Protein AF-A0A1H9JH65-F1 (afdb_monomer_lite)

InterPro domains:
  IPR010006 Bacteriophage P4, Psu, polarity suppression protein [PF07455] (16-229)

Secondary structure (DSSP, 8-state):
---HHHHHHHTS-HHHHHHHHHHHHHHHHHHHHHHHHHHHHHHHHHHHHHHHHHHHHHHHHHHHHHHHHHHTTT---HHHHHHHHHHHHHHHHHHHHHHHHHHHHHHHTTHHHHHHHHHHHHHHHHHHHHHHHHHHHHHHHHHHHHHHHHHHHHHHHHHHHT-TT--S-HHHHHHHHHIIIIIHHHHH--SPP--HHHHHH-SS--HHHHHHHHHT--HHHHHHHHHHHHHHHHHT-

Radius of gyration: 33.41 Å; chains: 1; bounding box: 74×42×94 Å

Structure (mmCIF, N/CA/C/O backbone):
data_AF-A0A1H9JH65-F1
#
_entry.id   AF-A0A1H9JH65-F1
#
loop_
_atom_site.group_PDB
_atom_site.id
_atom_site.type_symbol
_atom_site.label_atom_id
_atom_site.label_alt_id
_atom_site.label_comp_id
_atom_site.label_asym_id
_atom_site.label_entity_id
_atom_site.label_seq_id
_atom_site.pdbx_PDB_ins_code
_atom_site.Cartn_x
_atom_site.Cartn_y
_atom_site.Cartn_z
_atom_site.occupancy
_atom_site.B_iso_or_equiv
_atom_site.auth_seq_id
_atom_site.auth_comp_id
_atom_site.auth_asym_id
_atom_site.auth_atom_id
_atom_site.pdbx_PDB_model_num
ATOM 1 N N . MET A 1 1 ? 17.600 -10.841 27.086 1.00 42.66 1 MET A N 1
ATOM 2 C CA . MET A 1 1 ? 17.296 -9.431 27.403 1.00 42.66 1 MET A CA 1
ATOM 3 C C . MET A 1 1 ? 16.100 -9.051 26.548 1.00 42.66 1 MET A C 1
ATOM 5 O O . MET A 1 1 ? 16.253 -9.054 25.334 1.00 42.66 1 MET A O 1
ATOM 9 N N . SER A 1 2 ? 14.914 -8.875 27.135 1.00 50.34 2 SER A N 1
ATOM 10 C CA . SER A 1 2 ? 13.736 -8.410 26.387 1.00 50.34 2 SER A CA 1
ATOM 11 C C . SER A 1 2 ? 13.921 -6.940 26.016 1.00 50.34 2 SER A C 1
ATOM 13 O O . SER A 1 2 ? 14.426 -6.157 26.817 1.00 50.34 2 SER A O 1
ATOM 15 N N . THR A 1 3 ? 13.595 -6.580 24.779 1.00 70.50 3 THR A N 1
ATOM 16 C CA . THR A 1 3 ? 13.560 -5.190 24.316 1.00 70.50 3 THR A CA 1
ATOM 17 C C . THR A 1 3 ? 12.328 -4.471 24.889 1.00 70.50 3 THR A C 1
ATOM 19 O O . THR A 1 3 ? 11.292 -5.117 25.054 1.00 70.50 3 THR A O 1
ATOM 22 N N . PRO A 1 4 ? 12.373 -3.140 25.111 1.00 73.56 4 PRO A N 1
ATOM 23 C CA . PRO A 1 4 ? 11.256 -2.367 25.685 1.00 73.56 4 PRO A CA 1
ATOM 24 C C . PRO A 1 4 ? 9.922 -2.546 24.942 1.00 73.56 4 PRO A C 1
ATOM 26 O O . PRO A 1 4 ? 8.849 -2.502 25.536 1.00 73.56 4 PRO A O 1
ATOM 29 N N . GLN A 1 5 ? 9.993 -2.787 23.631 1.00 75.81 5 GLN A N 1
ATOM 30 C CA . GLN A 1 5 ? 8.845 -3.064 22.772 1.00 75.81 5 GLN A CA 1
ATOM 31 C C . GLN A 1 5 ? 8.168 -4.405 23.100 1.00 75.81 5 GLN A C 1
ATOM 33 O O . GLN A 1 5 ? 6.942 -4.476 23.152 1.00 75.81 5 GLN A O 1
ATOM 38 N N . ASN A 1 6 ? 8.952 -5.452 23.379 1.00 75.88 6 ASN A N 1
ATOM 39 C CA . ASN A 1 6 ? 8.417 -6.759 23.766 1.00 75.88 6 ASN A CA 1
ATOM 40 C C . ASN A 1 6 ? 7.746 -6.696 25.138 1.00 75.88 6 ASN A C 1
ATOM 42 O O . ASN A 1 6 ? 6.702 -7.312 25.334 1.00 75.88 6 ASN A O 1
ATOM 46 N N . ASP A 1 7 ? 8.303 -5.925 26.070 1.00 80.00 7 ASP A N 1
ATOM 47 C CA . ASP A 1 7 ? 7.701 -5.740 27.391 1.00 80.00 7 ASP A CA 1
ATOM 48 C C . ASP A 1 7 ? 6.355 -4.997 27.293 1.00 80.00 7 ASP A C 1
ATOM 50 O O . ASP A 1 7 ? 5.393 -5.365 27.971 1.00 80.00 7 ASP A O 1
ATOM 54 N N . LEU A 1 8 ? 6.241 -4.022 26.379 1.00 82.69 8 LEU A N 1
ATOM 55 C CA . LEU A 1 8 ? 4.986 -3.318 26.103 1.00 82.69 8 LEU A CA 1
ATOM 56 C C . LEU A 1 8 ? 3.934 -4.242 25.474 1.00 82.69 8 LEU A C 1
ATOM 58 O O . LEU A 1 8 ? 2.791 -4.260 25.929 1.00 82.69 8 LEU A O 1
ATOM 62 N N . ILE A 1 9 ? 4.313 -5.052 24.481 1.00 82.50 9 ILE A N 1
ATOM 63 C CA . ILE A 1 9 ? 3.412 -6.036 23.862 1.00 82.50 9 ILE A CA 1
ATOM 64 C C . ILE A 1 9 ? 2.908 -7.036 24.909 1.00 82.50 9 ILE A C 1
ATOM 66 O O . ILE A 1 9 ? 1.704 -7.265 25.011 1.00 82.50 9 ILE A O 1
ATOM 70 N N . ASN A 1 10 ? 3.803 -7.579 25.737 1.00 86.81 10 ASN A N 1
ATOM 71 C CA . ASN A 1 10 ? 3.460 -8.584 26.747 1.00 86.81 10 ASN A CA 1
ATOM 72 C C . ASN A 1 10 ? 2.526 -8.056 27.849 1.00 86.81 10 ASN A C 1
ATOM 74 O O . ASN A 1 10 ? 1.844 -8.848 28.497 1.00 86.81 10 ASN A O 1
ATOM 78 N N . SER A 1 11 ? 2.468 -6.735 28.049 1.00 88.81 11 SER A N 1
ATOM 79 C CA . SER A 1 11 ? 1.546 -6.093 28.995 1.00 88.81 11 SER A CA 1
ATOM 80 C C . SER A 1 11 ? 0.105 -5.982 28.477 1.00 88.81 11 SER A C 1
ATOM 82 O O . SER A 1 11 ? -0.820 -5.751 29.256 1.00 88.81 11 SER A O 1
ATOM 84 N N . LEU A 1 12 ? -0.107 -6.147 27.166 1.00 92.25 12 LEU A N 1
ATOM 85 C CA . LEU A 1 12 ? -1.421 -6.028 26.539 1.00 92.25 12 LEU A CA 1
ATOM 86 C C . LEU A 1 12 ? -2.226 -7.333 26.634 1.00 92.25 12 LEU A C 1
ATOM 88 O O . LEU A 1 12 ? -1.649 -8.417 26.688 1.00 92.25 12 LEU A O 1
ATOM 92 N N . PRO A 1 13 ? -3.569 -7.281 26.571 1.00 94.50 13 PRO A N 1
ATOM 93 C CA . PRO A 1 13 ? -4.390 -8.486 26.491 1.00 94.50 13 PRO A CA 1
ATOM 94 C C . PRO A 1 13 ? -4.042 -9.349 25.270 1.00 94.50 13 PRO A C 1
ATOM 96 O O . PRO A 1 13 ? -3.816 -8.823 24.180 1.00 94.50 13 PRO A O 1
ATOM 99 N N . ALA A 1 14 ? -4.094 -10.677 25.410 1.00 94.56 14 ALA A N 1
ATOM 100 C CA . ALA A 1 14 ? -3.685 -11.621 24.360 1.00 94.56 14 ALA A CA 1
ATOM 101 C C . ALA A 1 14 ? -4.386 -11.395 23.004 1.00 94.56 14 ALA A C 1
ATOM 103 O O . ALA A 1 14 ? -3.760 -11.463 21.951 1.00 94.56 14 ALA A O 1
ATOM 104 N N . ALA A 1 15 ? -5.682 -11.061 23.008 1.00 95.06 15 ALA A N 1
ATOM 105 C CA . ALA A 1 15 ? -6.408 -10.752 21.774 1.00 95.06 15 ALA A CA 1
ATOM 106 C C . ALA A 1 15 ? -5.874 -9.492 21.063 1.00 95.06 15 ALA A C 1
ATOM 108 O O . ALA A 1 15 ? -5.922 -9.413 19.839 1.00 95.06 15 ALA A O 1
ATOM 109 N N . THR A 1 16 ? -5.337 -8.529 21.815 1.00 96.06 16 THR A N 1
ATOM 110 C CA . THR A 1 16 ? -4.695 -7.325 21.267 1.00 96.06 16 THR A CA 1
ATOM 111 C C . THR A 1 16 ? -3.294 -7.629 20.766 1.00 96.06 16 THR A C 1
ATOM 113 O O . THR A 1 16 ? -2.950 -7.177 19.681 1.00 96.06 16 THR A O 1
ATOM 116 N N . GLN A 1 17 ? -2.527 -8.457 21.481 1.00 95.75 17 GLN A N 1
ATOM 117 C CA . GLN A 1 17 ? -1.229 -8.943 20.998 1.00 95.75 17 GLN A CA 1
ATOM 118 C C . GLN A 1 17 ? -1.371 -9.651 19.641 1.00 95.75 17 GLN A C 1
ATOM 120 O O . GLN A 1 17 ? -0.662 -9.331 18.692 1.00 95.75 17 GLN A O 1
ATOM 125 N N . ASN A 1 18 ? -2.356 -10.547 19.513 1.00 96.12 18 ASN A N 1
ATOM 126 C CA . ASN A 1 18 ? -2.635 -11.245 18.256 1.00 96.12 18 ASN A CA 1
ATOM 127 C C . ASN A 1 18 ? -3.046 -10.286 17.129 1.00 96.12 18 ASN A C 1
ATOM 129 O O . ASN A 1 18 ? -2.630 -10.466 15.989 1.00 96.12 18 ASN A O 1
ATOM 133 N N . ALA A 1 19 ? -3.852 -9.265 17.436 1.00 97.25 19 ALA A N 1
ATOM 134 C CA . ALA A 1 19 ? -4.259 -8.267 16.451 1.00 97.25 19 ALA A CA 1
ATOM 135 C C . ALA A 1 19 ? -3.091 -7.364 16.012 1.00 97.25 19 ALA A C 1
ATOM 137 O O . ALA A 1 19 ? -3.027 -6.996 14.845 1.00 97.25 19 ALA A O 1
ATOM 138 N N . ILE A 1 20 ? -2.158 -7.040 16.914 1.00 96.94 20 ILE A N 1
ATOM 139 C CA . ILE A 1 20 ? -0.909 -6.334 16.582 1.00 96.94 20 ILE A CA 1
ATOM 140 C C . ILE A 1 20 ? -0.063 -7.181 15.629 1.00 96.94 20 ILE A C 1
ATOM 142 O O . ILE A 1 20 ? 0.320 -6.697 14.568 1.00 96.94 20 ILE A O 1
ATOM 146 N N . ALA A 1 21 ? 0.143 -8.461 15.947 1.00 96.56 21 ALA A N 1
ATOM 147 C CA . ALA A 1 21 ? 0.889 -9.373 15.083 1.00 96.56 21 ALA A CA 1
ATOM 148 C C . ALA A 1 21 ? 0.245 -9.522 13.688 1.00 96.56 21 ALA A C 1
ATOM 150 O O . ALA A 1 21 ? 0.948 -9.637 12.685 1.00 96.56 21 ALA A O 1
ATOM 151 N N . ASP A 1 22 ? -1.089 -9.496 13.601 1.00 98.00 22 ASP A N 1
ATOM 152 C CA . ASP A 1 22 ? -1.806 -9.512 12.320 1.00 98.00 22 ASP A CA 1
ATOM 153 C C . ASP A 1 22 ? -1.593 -8.217 11.515 1.00 98.00 22 ASP A C 1
ATOM 155 O O . ASP A 1 22 ? -1.376 -8.271 10.303 1.00 98.00 22 ASP A O 1
ATOM 159 N N . VAL A 1 23 ? -1.572 -7.054 12.179 1.00 98.12 23 VAL A N 1
ATOM 160 C CA . VAL A 1 23 ? -1.228 -5.770 11.541 1.00 98.12 23 VAL A CA 1
ATOM 161 C C . VAL A 1 23 ? 0.197 -5.804 10.986 1.00 98.12 23 VAL A C 1
ATOM 163 O O . VAL A 1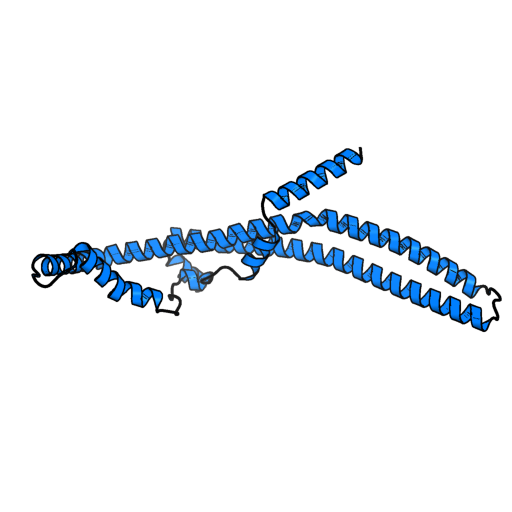 23 ? 0.382 -5.534 9.804 1.00 98.12 23 VAL A O 1
ATOM 166 N N . GLU A 1 24 ? 1.186 -6.210 11.781 1.00 97.25 24 GLU A N 1
ATOM 167 C CA . GLU A 1 24 ? 2.592 -6.279 11.345 1.00 97.25 24 GLU A CA 1
ATOM 168 C C . GLU A 1 24 ? 2.786 -7.262 10.177 1.00 97.25 24 GLU A C 1
ATOM 170 O O . GLU A 1 24 ? 3.509 -6.995 9.209 1.00 97.25 24 GLU A O 1
ATOM 175 N N . LYS A 1 25 ? 2.100 -8.410 10.234 1.00 98.25 25 LYS A N 1
ATOM 176 C CA . LYS A 1 25 ? 2.124 -9.423 9.175 1.00 98.25 25 LYS A CA 1
ATOM 177 C C . LYS A 1 25 ? 1.516 -8.901 7.874 1.00 98.25 25 LYS A C 1
ATOM 179 O O . LYS A 1 25 ? 2.095 -9.102 6.805 1.00 98.25 25 LYS A O 1
ATOM 184 N N . THR A 1 26 ? 0.344 -8.274 7.948 1.00 98.50 26 THR A N 1
ATOM 185 C CA . THR A 1 26 ? -0.351 -7.742 6.766 1.00 98.50 26 THR A CA 1
ATOM 186 C C . THR A 1 26 ? 0.371 -6.529 6.182 1.00 98.50 26 THR A C 1
ATOM 188 O O . THR A 1 26 ? 0.459 -6.419 4.960 1.00 98.50 26 THR A O 1
ATOM 191 N N . GLU A 1 27 ? 0.979 -5.683 7.018 1.00 98.31 27 GLU A N 1
ATOM 192 C CA . GLU A 1 27 ? 1.861 -4.596 6.583 1.00 98.31 27 GLU A CA 1
ATOM 193 C C . GLU A 1 27 ? 3.059 -5.136 5.800 1.00 98.31 27 GLU A C 1
ATOM 195 O O . GLU A 1 27 ? 3.308 -4.717 4.669 1.00 98.31 27 GLU A O 1
ATOM 200 N N . SER A 1 28 ? 3.759 -6.123 6.361 1.00 98.12 28 SER A N 1
ATOM 201 C CA . SER A 1 28 ? 4.917 -6.747 5.716 1.00 98.12 28 SER A CA 1
ATOM 202 C C . SER A 1 28 ? 4.547 -7.385 4.373 1.00 98.12 28 SER A C 1
ATOM 204 O O . SER A 1 28 ? 5.282 -7.245 3.394 1.00 98.12 28 SER A O 1
ATOM 206 N N . ALA A 1 29 ? 3.390 -8.052 4.295 1.00 98.44 29 ALA A N 1
ATOM 207 C CA . ALA A 1 29 ? 2.889 -8.631 3.050 1.00 98.44 29 ALA A CA 1
ATOM 208 C C . ALA A 1 29 ? 2.551 -7.559 1.999 1.00 98.44 29 ALA A C 1
ATOM 210 O O . ALA A 1 29 ? 2.879 -7.725 0.823 1.00 98.44 29 ALA A O 1
ATOM 211 N N . TRP A 1 30 ? 1.938 -6.446 2.413 1.00 98.56 30 TRP A N 1
ATOM 212 C CA . TRP A 1 30 ? 1.664 -5.312 1.530 1.00 98.56 30 TRP A CA 1
ATOM 213 C C . TRP A 1 30 ? 2.950 -4.656 1.017 1.00 98.56 30 TRP A C 1
ATOM 215 O O . TRP A 1 30 ? 3.076 -4.433 -0.188 1.00 98.56 30 TRP A O 1
ATOM 225 N N . LEU A 1 31 ? 3.937 -4.416 1.884 1.00 98.38 31 LEU A N 1
ATOM 226 C CA . LEU A 1 31 ? 5.229 -3.853 1.484 1.00 98.38 31 LEU A CA 1
ATOM 227 C C . LEU A 1 31 ? 5.979 -4.772 0.509 1.00 98.38 31 LEU A C 1
ATOM 229 O O . LEU A 1 31 ? 6.552 -4.290 -0.468 1.00 98.38 31 LEU A O 1
ATOM 233 N N . ALA A 1 32 ? 5.929 -6.089 0.720 1.00 98.31 32 ALA A N 1
ATOM 234 C CA . ALA A 1 32 ? 6.524 -7.058 -0.197 1.00 98.31 32 ALA A CA 1
ATOM 235 C C . ALA A 1 32 ? 5.852 -7.045 -1.584 1.00 98.31 32 ALA A C 1
ATOM 237 O O . ALA A 1 32 ? 6.547 -7.039 -2.602 1.00 98.31 32 ALA A O 1
ATOM 238 N N . ALA A 1 33 ? 4.517 -6.989 -1.640 1.00 97.94 33 ALA A N 1
ATOM 239 C CA . ALA A 1 33 ? 3.784 -6.865 -2.903 1.00 97.94 33 ALA A CA 1
ATOM 240 C C . ALA A 1 33 ? 4.122 -5.551 -3.629 1.00 97.94 33 ALA A C 1
ATOM 242 O O . ALA A 1 33 ? 4.380 -5.542 -4.834 1.00 97.94 33 ALA A O 1
ATOM 243 N N . ARG A 1 34 ? 4.232 -4.450 -2.878 1.00 97.50 34 ARG A N 1
ATOM 244 C CA . ARG A 1 34 ? 4.606 -3.137 -3.412 1.00 97.50 34 ARG A CA 1
ATOM 245 C C . ARG A 1 34 ? 6.021 -3.119 -3.991 1.00 97.50 34 ARG A C 1
ATOM 247 O O . ARG A 1 34 ? 6.256 -2.495 -5.022 1.00 97.50 34 ARG A O 1
ATOM 254 N N . GLU A 1 35 ? 6.955 -3.829 -3.368 1.00 97.81 35 GLU A N 1
ATOM 255 C CA . GLU A 1 35 ? 8.317 -3.988 -3.882 1.00 97.81 35 GLU A CA 1
ATOM 256 C C . GLU A 1 35 ? 8.342 -4.777 -5.204 1.00 97.81 35 GLU A C 1
ATOM 258 O O . GLU A 1 35 ? 9.072 -4.422 -6.132 1.00 97.81 35 GLU A O 1
ATOM 263 N N . ILE A 1 36 ? 7.515 -5.821 -5.329 1.00 97.06 36 ILE A N 1
ATOM 264 C CA . ILE A 1 36 ? 7.350 -6.574 -6.584 1.00 97.06 36 ILE A CA 1
ATOM 265 C C . ILE A 1 36 ? 6.790 -5.662 -7.684 1.00 97.06 36 ILE A C 1
ATOM 267 O O . ILE A 1 36 ? 7.325 -5.635 -8.794 1.00 97.06 36 ILE A O 1
ATOM 271 N N . GLU A 1 37 ? 5.753 -4.882 -7.377 1.00 96.00 37 GLU A N 1
ATOM 272 C CA . GLU A 1 37 ? 5.158 -3.923 -8.312 1.00 96.00 37 GLU A CA 1
ATOM 273 C C . GLU A 1 37 ? 6.148 -2.833 -8.746 1.00 96.00 37 GLU A C 1
ATOM 275 O O . GLU A 1 37 ? 6.234 -2.503 -9.933 1.00 96.00 37 GLU A O 1
ATOM 280 N N . SER A 1 38 ? 6.934 -2.309 -7.804 1.00 96.56 38 SER A N 1
ATOM 281 C CA . SER A 1 38 ? 7.982 -1.320 -8.067 1.00 96.56 38 SER A CA 1
ATOM 282 C C . SER A 1 38 ? 9.023 -1.865 -9.047 1.00 96.56 38 SER A C 1
ATOM 284 O O . SER A 1 38 ? 9.301 -1.240 -10.071 1.00 96.56 38 SER A O 1
ATOM 286 N N . LYS A 1 39 ? 9.529 -3.085 -8.811 1.00 96.69 39 LYS A N 1
ATOM 287 C CA . LYS A 1 39 ? 10.483 -3.753 -9.716 1.00 96.69 39 LYS A CA 1
ATOM 288 C C . LYS A 1 39 ? 9.899 -4.004 -11.101 1.00 96.69 39 LYS A C 1
ATOM 290 O O . LYS A 1 39 ? 10.585 -3.800 -12.103 1.00 96.69 39 LYS A O 1
ATOM 295 N N . ALA A 1 40 ? 8.643 -4.437 -11.165 1.00 94.69 40 ALA A N 1
ATOM 296 C CA . ALA A 1 40 ? 7.947 -4.676 -12.423 1.00 94.69 40 ALA A CA 1
ATOM 297 C C . ALA A 1 40 ? 7.789 -3.383 -13.242 1.00 94.69 40 ALA A C 1
ATOM 299 O O . ALA A 1 40 ? 8.058 -3.376 -14.442 1.00 94.69 40 ALA A O 1
ATOM 300 N N . THR A 1 41 ? 7.434 -2.279 -12.582 1.00 94.56 41 THR A N 1
ATOM 301 C CA . THR A 1 41 ? 7.307 -0.958 -13.216 1.00 94.56 41 THR A CA 1
ATOM 302 C C . THR A 1 41 ? 8.670 -0.436 -13.680 1.00 94.56 41 THR A C 1
ATOM 304 O O . THR A 1 41 ? 8.820 -0.042 -14.834 1.00 94.56 41 THR A O 1
ATOM 307 N N . ALA A 1 42 ? 9.702 -0.547 -12.836 1.00 96.44 42 ALA A N 1
ATOM 308 C CA . ALA A 1 42 ? 11.062 -0.127 -13.169 1.00 96.44 42 ALA A CA 1
ATOM 309 C C . ALA A 1 42 ? 11.644 -0.883 -14.379 1.00 96.44 42 ALA A C 1
ATOM 311 O O . ALA A 1 42 ? 12.416 -0.316 -15.157 1.00 96.44 42 ALA A O 1
ATOM 312 N N . ARG A 1 43 ? 11.258 -2.154 -14.578 1.00 95.44 43 ARG A N 1
ATOM 313 C CA . ARG A 1 43 ? 11.618 -2.926 -15.780 1.00 95.44 43 ARG A CA 1
ATOM 314 C C . ARG A 1 43 ? 11.061 -2.267 -17.044 1.00 95.44 43 ARG A C 1
ATOM 316 O O . ARG A 1 43 ? 11.814 -2.096 -17.999 1.00 95.44 43 ARG A O 1
ATOM 323 N N . VAL A 1 44 ? 9.786 -1.875 -17.045 1.00 96.06 44 VAL A N 1
ATOM 324 C CA . VAL A 1 44 ? 9.157 -1.174 -18.181 1.00 96.06 44 VAL A CA 1
ATOM 325 C C . VAL A 1 44 ? 9.827 0.176 -18.422 1.00 96.06 44 VAL A C 1
ATOM 327 O O . VAL A 1 44 ? 10.183 0.482 -19.559 1.00 96.06 44 VAL A O 1
ATOM 330 N N . ASP A 1 45 ? 10.073 0.950 -17.365 1.00 97.00 45 ASP A N 1
ATOM 331 C CA . ASP A 1 45 ? 10.725 2.260 -17.477 1.00 97.00 45 ASP A CA 1
ATOM 332 C C . ASP A 1 45 ? 12.146 2.150 -18.048 1.00 97.00 45 ASP A C 1
ATOM 334 O O . ASP A 1 45 ? 12.542 2.949 -18.896 1.00 97.00 45 ASP A O 1
ATOM 338 N N . THR A 1 46 ? 12.891 1.109 -17.667 1.00 97.56 46 THR A N 1
ATOM 339 C CA . THR A 1 46 ? 14.223 0.823 -18.224 1.00 97.56 46 THR A CA 1
ATOM 340 C C . THR A 1 46 ? 14.157 0.520 -19.722 1.00 97.56 46 THR A C 1
ATOM 342 O O . THR A 1 46 ? 14.998 0.995 -20.486 1.00 97.56 46 THR A O 1
ATOM 345 N N . ILE A 1 47 ? 13.164 -0.259 -20.169 1.00 96.00 47 ILE A N 1
ATOM 346 C CA . ILE A 1 47 ? 12.980 -0.560 -21.597 1.00 96.00 47 ILE A CA 1
ATOM 347 C C . ILE A 1 47 ? 12.616 0.724 -22.357 1.00 96.00 47 ILE A C 1
ATOM 349 O O . ILE A 1 47 ? 13.216 1.005 -23.393 1.00 96.00 47 ILE A O 1
ATOM 353 N N . LYS A 1 48 ? 11.711 1.548 -21.812 1.00 97.12 48 LYS A N 1
ATOM 354 C CA . LYS A 1 48 ? 11.342 2.855 -22.384 1.00 97.12 48 LYS A CA 1
ATOM 355 C C . LYS A 1 48 ? 12.539 3.801 -22.491 1.00 97.12 48 LYS A C 1
ATOM 357 O O . LYS A 1 48 ? 12.701 4.456 -23.517 1.00 97.12 48 LYS A O 1
ATOM 362 N N . ALA A 1 49 ? 13.399 3.849 -21.474 1.00 96.81 49 ALA A N 1
ATOM 363 C CA . ALA A 1 49 ? 14.615 4.658 -21.498 1.00 96.81 49 ALA A CA 1
ATOM 364 C C . ALA A 1 49 ? 15.558 4.227 -22.635 1.00 96.81 49 ALA A C 1
ATOM 366 O O . ALA A 1 49 ? 15.951 5.062 -23.446 1.00 96.81 49 ALA A O 1
ATOM 367 N N . ARG A 1 50 ? 15.824 2.920 -22.772 1.00 94.94 50 ARG A N 1
ATOM 368 C CA . ARG A 1 50 ? 16.655 2.371 -23.862 1.00 94.94 50 ARG A CA 1
ATOM 369 C C . ARG A 1 50 ? 16.063 2.641 -25.245 1.00 94.94 50 ARG A C 1
ATOM 371 O O . ARG A 1 50 ? 16.786 3.010 -26.165 1.00 94.94 50 ARG A O 1
ATOM 378 N N . ARG A 1 51 ? 14.742 2.511 -25.383 1.00 96.38 51 ARG A N 1
ATOM 379 C CA . ARG A 1 51 ? 14.012 2.853 -26.611 1.00 96.38 51 ARG A CA 1
ATOM 380 C C . ARG A 1 51 ? 14.186 4.331 -26.970 1.00 96.38 51 ARG A C 1
ATOM 382 O O . ARG A 1 51 ? 14.406 4.662 -28.131 1.00 96.38 51 ARG A O 1
ATOM 389 N N . ASN A 1 52 ? 14.112 5.228 -25.987 1.00 95.81 52 ASN A N 1
ATOM 390 C CA . ASN A 1 52 ? 14.307 6.664 -26.198 1.00 95.81 52 ASN A CA 1
ATOM 391 C C . ASN A 1 52 ? 15.755 7.010 -26.576 1.00 95.81 52 ASN A C 1
ATOM 393 O O . ASN A 1 52 ? 15.962 7.851 -27.448 1.00 95.81 52 ASN A O 1
ATOM 397 N N . GLU A 1 53 ? 16.743 6.348 -25.970 1.00 93.44 53 GLU A N 1
ATOM 398 C CA . GLU A 1 53 ? 18.157 6.484 -26.347 1.00 93.44 53 GLU A CA 1
ATOM 399 C C . GLU A 1 53 ? 18.397 6.038 -27.796 1.00 93.44 53 GLU A C 1
ATOM 401 O O . GLU A 1 53 ? 18.995 6.783 -28.574 1.00 93.44 53 GLU A O 1
ATOM 406 N N . ALA A 1 54 ? 17.860 4.877 -28.190 1.00 91.94 54 ALA A N 1
ATOM 407 C CA . ALA A 1 54 ? 17.935 4.388 -29.567 1.00 91.94 54 ALA A CA 1
ATOM 408 C C . ALA A 1 54 ? 17.265 5.360 -30.555 1.00 91.94 54 ALA A C 1
ATOM 410 O O . ALA A 1 54 ? 17.829 5.679 -31.600 1.00 91.94 54 ALA A O 1
ATOM 411 N N . ALA A 1 55 ? 16.099 5.908 -30.201 1.00 94.50 55 ALA A N 1
ATOM 412 C CA . ALA A 1 55 ? 15.402 6.887 -31.034 1.00 94.50 55 ALA A CA 1
ATOM 413 C C . ALA A 1 55 ? 16.203 8.189 -31.198 1.00 94.50 55 ALA A C 1
ATOM 415 O O . ALA A 1 55 ? 16.266 8.746 -32.295 1.00 94.50 55 ALA A O 1
ATOM 416 N N . ALA A 1 56 ? 16.839 8.667 -30.125 1.00 94.12 56 ALA A N 1
ATOM 417 C CA . ALA A 1 56 ? 17.695 9.846 -30.173 1.00 94.12 56 ALA A CA 1
ATOM 418 C C . ALA A 1 56 ? 18.939 9.614 -31.048 1.00 94.12 56 ALA A C 1
ATOM 420 O O . ALA A 1 56 ? 19.315 10.504 -31.815 1.00 94.12 56 ALA A O 1
ATOM 421 N N . ASN A 1 57 ? 19.544 8.421 -30.977 1.00 91.19 57 ASN A N 1
ATOM 422 C CA . ASN A 1 57 ? 20.669 8.047 -31.832 1.00 91.19 57 ASN A CA 1
ATOM 423 C C . ASN A 1 57 ? 20.272 8.010 -33.315 1.00 91.19 57 ASN A C 1
ATOM 425 O O . ASN A 1 57 ? 20.919 8.661 -34.136 1.00 91.19 57 ASN A O 1
ATOM 429 N N . ALA A 1 58 ? 19.164 7.340 -33.643 1.00 91.25 58 ALA A N 1
ATOM 430 C CA . ALA A 1 58 ? 18.655 7.249 -35.010 1.00 91.25 58 ALA A CA 1
ATOM 431 C C . ALA A 1 58 ? 18.379 8.637 -35.614 1.00 91.25 58 ALA A C 1
ATOM 433 O O . ALA A 1 58 ? 18.715 8.911 -36.769 1.00 91.25 58 ALA A O 1
ATOM 434 N N . GLU A 1 59 ? 17.799 9.546 -34.824 1.00 93.88 59 GLU A N 1
ATOM 435 C CA . GLU A 1 59 ? 17.536 10.921 -35.248 1.00 93.88 59 GLU A CA 1
ATOM 436 C C . GLU A 1 59 ? 18.836 11.710 -35.469 1.00 93.88 59 GLU A C 1
ATOM 438 O O . GLU A 1 59 ? 18.961 12.438 -36.456 1.00 93.88 59 GLU A O 1
ATOM 443 N N . ALA A 1 60 ? 19.834 11.549 -34.593 1.00 93.94 60 ALA A N 1
ATOM 444 C CA . ALA A 1 60 ? 21.139 12.189 -34.746 1.00 93.94 60 ALA A CA 1
ATOM 445 C C . ALA A 1 60 ? 21.882 11.691 -35.998 1.00 93.94 60 ALA A C 1
ATOM 447 O O . ALA A 1 60 ? 22.401 12.498 -36.774 1.00 93.94 60 ALA A O 1
ATOM 448 N N . GLN A 1 61 ? 21.883 10.378 -36.241 1.00 93.12 61 GLN A N 1
ATOM 449 C CA . GLN A 1 61 ? 22.464 9.778 -37.442 1.00 93.12 61 GLN A CA 1
ATOM 450 C C . GLN A 1 61 ? 21.742 10.237 -38.714 1.00 93.12 61 GLN A C 1
ATOM 452 O O . GLN A 1 61 ? 22.392 10.576 -39.705 1.00 93.12 61 GLN A O 1
ATOM 457 N N . ASN A 1 62 ? 20.408 10.319 -38.688 1.00 93.75 62 ASN A N 1
ATOM 458 C CA . ASN A 1 62 ? 19.625 10.803 -39.823 1.00 93.75 62 ASN A CA 1
ATOM 459 C C . ASN A 1 62 ? 19.892 12.293 -40.113 1.00 93.75 62 ASN A C 1
ATOM 461 O O . ASN A 1 62 ? 20.031 12.678 -41.276 1.00 93.75 62 ASN A O 1
ATOM 465 N N . LYS A 1 63 ? 20.039 13.135 -39.080 1.00 95.25 63 LYS A N 1
ATOM 466 C CA . LYS A 1 63 ? 20.458 14.540 -39.241 1.00 95.25 63 LYS A CA 1
ATOM 467 C C . LYS A 1 63 ? 21.847 14.654 -39.862 1.00 95.25 63 LYS A C 1
ATOM 469 O O . LYS A 1 63 ? 21.994 15.345 -40.868 1.00 95.25 63 LYS A O 1
ATOM 474 N N . ARG A 1 64 ? 22.831 13.912 -39.340 1.00 94.31 64 ARG A N 1
ATOM 475 C CA . ARG A 1 64 ? 24.194 13.866 -39.897 1.00 94.31 64 ARG A CA 1
ATOM 476 C C . ARG A 1 64 ? 24.193 13.410 -41.355 1.00 94.31 64 ARG A C 1
ATOM 478 O O . ARG A 1 64 ? 24.908 13.969 -42.182 1.00 94.31 64 ARG A O 1
ATOM 485 N N . TRP A 1 65 ? 23.362 12.425 -41.693 1.00 94.69 65 TRP A N 1
ATOM 486 C CA . TRP A 1 65 ? 23.190 11.983 -43.073 1.00 94.69 65 TRP A CA 1
ATOM 487 C C . TRP A 1 65 ? 22.679 13.116 -43.976 1.00 94.69 65 TRP A C 1
ATOM 489 O O . TRP A 1 65 ? 23.237 13.335 -45.050 1.00 94.69 65 TRP A O 1
ATOM 499 N N . HIS A 1 66 ? 21.664 13.872 -43.537 1.00 94.06 66 HIS A N 1
ATOM 500 C CA . HIS A 1 66 ? 21.141 15.019 -44.288 1.00 94.06 66 HIS A CA 1
ATOM 501 C C . HIS A 1 66 ? 22.172 16.144 -44.454 1.00 94.06 66 HIS A C 1
ATOM 503 O O . HIS A 1 66 ? 22.236 16.754 -45.523 1.00 94.06 66 HIS A O 1
ATOM 509 N N . GLU A 1 67 ? 22.976 16.416 -43.427 1.00 95.75 67 GLU A N 1
ATOM 510 C CA . GLU A 1 67 ? 24.066 17.397 -43.480 1.00 95.75 67 GLU A CA 1
ATOM 511 C C . GLU A 1 67 ? 25.133 16.992 -44.501 1.00 95.75 67 GLU A C 1
ATOM 513 O O . GLU A 1 67 ? 25.467 17.785 -45.380 1.00 95.75 67 GLU A O 1
ATOM 518 N N . LEU A 1 68 ? 25.600 15.739 -44.454 1.00 95.12 68 LEU A N 1
ATOM 519 C CA . LEU A 1 68 ? 26.573 15.209 -45.413 1.00 95.12 68 LEU A CA 1
ATOM 520 C C . LEU A 1 68 ? 26.016 15.163 -46.840 1.00 95.12 68 LEU A C 1
ATOM 522 O O . LEU A 1 68 ? 26.746 15.455 -47.783 1.00 95.12 68 LEU A O 1
ATOM 526 N N . PHE A 1 69 ? 24.733 14.840 -47.018 1.00 94.12 69 PHE A N 1
ATOM 527 C CA . PHE A 1 69 ? 24.099 14.839 -48.340 1.00 94.12 69 PHE A CA 1
ATOM 528 C C . PHE A 1 69 ? 24.082 16.234 -48.965 1.00 94.12 69 PHE A C 1
ATOM 530 O O . PHE A 1 69 ? 24.373 16.378 -50.148 1.00 94.12 69 PHE A O 1
ATOM 537 N N . ARG A 1 70 ? 23.791 17.269 -48.167 1.00 94.69 70 ARG A N 1
ATOM 538 C CA . ARG A 1 70 ? 23.849 18.664 -48.625 1.00 94.69 70 ARG A CA 1
ATOM 539 C C . ARG A 1 70 ? 25.280 19.126 -48.880 1.00 94.69 70 ARG A C 1
ATOM 541 O O . ARG A 1 70 ? 25.512 19.809 -49.864 1.00 94.69 70 ARG A O 1
ATOM 548 N N . ALA A 1 71 ? 26.220 18.757 -48.011 1.00 94.94 71 ALA A N 1
ATOM 549 C CA . ALA A 1 71 ? 27.619 19.161 -48.133 1.00 94.94 71 ALA A CA 1
ATOM 550 C C . ALA A 1 71 ? 28.329 18.547 -49.352 1.00 94.94 71 ALA A C 1
ATOM 552 O O . ALA A 1 71 ? 29.274 19.141 -49.856 1.00 94.94 71 ALA A O 1
ATOM 553 N N . ASN A 1 72 ? 27.878 17.379 -49.819 1.00 93.44 72 ASN A N 1
ATOM 554 C CA . ASN A 1 72 ? 28.411 16.707 -51.007 1.00 93.44 72 ASN A CA 1
ATOM 555 C C . ASN A 1 72 ? 27.553 16.950 -52.265 1.00 93.44 72 ASN A C 1
ATOM 557 O O . ASN A 1 72 ? 27.586 16.134 -53.181 1.00 93.44 72 ASN A O 1
ATOM 561 N N . ASP A 1 73 ? 26.727 18.005 -52.292 1.00 92.50 73 ASP A N 1
ATOM 562 C CA . ASP A 1 73 ? 25.856 18.357 -53.429 1.00 92.50 73 ASP A CA 1
ATOM 563 C C . ASP A 1 73 ? 24.988 17.186 -53.949 1.00 92.50 73 ASP A C 1
ATOM 565 O O . ASP A 1 73 ? 24.666 17.078 -55.133 1.00 92.50 73 ASP A O 1
ATOM 569 N N . GLY A 1 74 ? 24.582 16.289 -53.047 1.00 88.50 74 GLY A N 1
ATOM 570 C CA . GLY A 1 74 ? 23.778 15.108 -53.358 1.00 88.50 74 GLY A CA 1
ATOM 571 C C . GLY A 1 74 ? 24.562 13.864 -53.797 1.00 88.50 74 GLY A C 1
ATOM 572 O O . GLY A 1 74 ? 23.942 12.833 -54.075 1.00 88.50 74 GLY A O 1
ATOM 573 N N . GLU A 1 75 ? 25.898 13.900 -53.825 1.00 92.31 75 GLU A N 1
ATOM 574 C CA . GLU A 1 75 ? 26.718 12.719 -54.103 1.00 92.31 75 GLU A CA 1
ATOM 575 C C . GLU A 1 75 ? 26.762 11.760 -52.897 1.00 92.31 75 GLU A C 1
ATOM 577 O O . GLU A 1 75 ? 27.036 12.133 -51.754 1.00 92.31 75 GLU A O 1
ATOM 582 N N . MET A 1 76 ? 26.485 10.477 -53.148 1.00 91.12 76 MET A N 1
ATOM 583 C CA . MET A 1 76 ? 26.369 9.464 -52.098 1.00 91.12 76 MET A CA 1
ATOM 584 C C . MET A 1 76 ? 27.722 8.832 -51.742 1.00 91.12 76 MET A C 1
ATOM 586 O O . MET A 1 76 ? 28.166 7.859 -52.372 1.00 91.12 76 MET A O 1
ATOM 590 N N . THR A 1 77 ? 28.330 9.314 -50.659 1.00 93.50 77 THR A N 1
ATOM 591 C CA . THR A 1 77 ? 29.592 8.778 -50.127 1.00 93.50 77 THR A CA 1
ATOM 592 C C . THR A 1 77 ? 29.412 7.428 -49.416 1.00 93.50 77 THR A C 1
ATOM 594 O O . THR A 1 77 ? 28.299 6.984 -49.119 1.00 93.50 77 THR A O 1
ATOM 597 N N . LYS A 1 78 ? 30.525 6.738 -49.133 1.00 92.88 78 LYS A N 1
ATOM 598 C CA . LYS A 1 78 ? 30.518 5.469 -48.382 1.00 92.88 78 LYS A CA 1
ATOM 599 C C . LYS A 1 78 ? 29.982 5.650 -46.956 1.00 92.88 78 LYS A C 1
ATOM 601 O O . LYS A 1 78 ? 29.162 4.849 -46.525 1.00 92.88 78 LYS A O 1
ATOM 606 N N . GLU A 1 79 ? 30.395 6.716 -46.268 1.00 91.56 79 GLU A N 1
ATOM 607 C CA . GLU A 1 79 ? 29.935 7.049 -44.910 1.00 91.56 79 GLU A CA 1
ATOM 608 C C . GLU A 1 79 ? 28.418 7.268 -44.867 1.00 91.56 79 GLU A C 1
ATOM 610 O O . GLU A 1 79 ? 27.735 6.746 -43.990 1.00 91.56 79 GLU A O 1
ATOM 615 N N . MET A 1 80 ? 27.860 7.955 -45.866 1.00 92.00 80 MET A N 1
ATOM 616 C CA . MET A 1 80 ? 26.417 8.183 -45.954 1.00 92.00 80 MET A CA 1
ATOM 617 C C . MET A 1 80 ? 25.625 6.893 -46.192 1.00 92.00 80 MET A C 1
ATOM 619 O O . MET A 1 80 ? 24.524 6.747 -45.664 1.00 92.00 80 MET A O 1
ATOM 623 N N . ARG A 1 81 ? 26.163 5.931 -46.952 1.00 92.75 81 ARG A N 1
ATOM 624 C CA . ARG A 1 81 ? 25.520 4.613 -47.109 1.00 92.75 81 ARG A CA 1
ATOM 625 C C . ARG A 1 81 ? 25.514 3.842 -45.793 1.00 92.75 81 ARG A C 1
ATOM 627 O O . ARG A 1 81 ? 24.479 3.277 -45.453 1.00 92.75 81 ARG A O 1
ATOM 634 N N . THR A 1 82 ? 26.620 3.881 -45.047 1.00 93.19 82 THR A N 1
ATOM 635 C CA . THR A 1 82 ? 26.720 3.271 -43.713 1.00 93.19 82 THR A CA 1
ATOM 636 C C . THR A 1 82 ? 25.717 3.888 -42.738 1.00 93.19 82 THR A C 1
ATOM 638 O O . THR A 1 82 ? 24.915 3.162 -42.156 1.00 93.19 82 THR A O 1
ATOM 641 N N . LEU A 1 83 ? 25.664 5.221 -42.640 1.00 91.44 83 LEU A N 1
ATOM 642 C CA . LEU A 1 83 ? 24.680 5.916 -41.801 1.00 91.44 83 LEU A CA 1
ATOM 643 C C . LEU A 1 83 ? 23.244 5.556 -42.194 1.00 91.44 83 LEU A C 1
ATOM 645 O O . LEU A 1 83 ? 22.385 5.391 -41.335 1.00 91.44 83 LEU A O 1
ATOM 649 N N . ARG A 1 84 ? 22.962 5.394 -43.493 1.00 89.12 84 ARG A N 1
ATOM 650 C CA . ARG A 1 84 ? 21.620 5.016 -43.945 1.00 89.12 84 ARG A CA 1
ATOM 651 C C . ARG A 1 84 ? 21.246 3.587 -43.550 1.00 89.12 84 ARG A C 1
ATOM 653 O O . ARG A 1 84 ? 20.085 3.363 -43.215 1.00 89.12 84 ARG A O 1
ATOM 660 N N . SER A 1 85 ? 22.194 2.647 -43.589 1.00 89.81 85 SER A N 1
ATOM 661 C CA . SER A 1 85 ? 21.965 1.283 -43.098 1.00 89.81 85 SER A CA 1
ATOM 662 C C . SER A 1 85 ? 21.791 1.233 -41.582 1.00 89.81 85 SER A C 1
ATOM 664 O O . SER A 1 85 ? 20.900 0.536 -41.114 1.00 89.81 85 SER A O 1
ATOM 666 N N . GLU A 1 86 ? 22.572 2.006 -40.825 1.00 89.62 86 GLU A N 1
ATOM 667 C CA . GLU A 1 86 ? 22.447 2.088 -39.363 1.00 89.62 86 GLU A CA 1
ATOM 668 C C . GLU A 1 86 ? 21.092 2.681 -38.957 1.00 89.62 86 GLU A C 1
ATOM 670 O O . GLU A 1 86 ? 20.371 2.069 -38.181 1.00 89.62 86 GLU A O 1
ATOM 675 N N . VAL A 1 87 ? 20.657 3.774 -39.595 1.00 89.25 87 VAL A N 1
ATOM 676 C CA . VAL A 1 87 ? 19.322 4.358 -39.364 1.00 89.25 87 VAL A CA 1
ATOM 677 C C . VAL A 1 87 ? 18.192 3.373 -39.693 1.00 89.25 87 VAL A C 1
ATOM 679 O O . VAL A 1 87 ? 17.146 3.401 -39.046 1.00 89.25 87 VAL A O 1
ATOM 682 N N . ALA A 1 88 ? 18.355 2.524 -40.712 1.00 88.06 88 ALA A N 1
ATOM 683 C CA . ALA A 1 88 ? 17.356 1.508 -41.045 1.00 88.06 88 ALA A CA 1
ATOM 684 C C . ALA A 1 88 ? 17.276 0.411 -39.968 1.00 88.06 88 ALA A C 1
ATOM 686 O O . ALA A 1 88 ? 16.174 0.064 -39.551 1.00 88.06 88 ALA A O 1
ATOM 687 N N . LEU A 1 89 ? 18.426 -0.066 -39.481 1.00 89.06 89 LEU A N 1
ATOM 688 C CA . LEU A 1 89 ? 18.511 -1.043 -38.389 1.00 89.06 89 LEU A CA 1
ATOM 689 C C . LEU A 1 89 ? 17.975 -0.481 -37.066 1.00 89.06 89 LEU A C 1
ATOM 691 O O . LEU A 1 89 ? 17.255 -1.172 -36.346 1.00 89.06 89 LEU A O 1
ATOM 695 N N . ASP A 1 90 ? 18.274 0.781 -36.758 1.00 88.44 90 ASP A N 1
ATOM 696 C CA . ASP A 1 90 ? 17.767 1.441 -35.556 1.00 88.44 90 ASP A CA 1
ATOM 697 C C . ASP A 1 90 ? 16.236 1.565 -35.601 1.00 88.44 90 ASP A C 1
ATOM 699 O O . ASP A 1 90 ? 15.572 1.357 -34.588 1.00 88.44 90 ASP A O 1
ATOM 703 N N . ARG A 1 91 ? 15.643 1.837 -36.773 1.00 88.06 91 ARG A N 1
ATOM 704 C CA . ARG A 1 91 ? 14.177 1.872 -36.938 1.00 88.06 91 ARG A CA 1
ATOM 705 C C . ARG A 1 91 ? 13.526 0.514 -36.700 1.00 88.06 91 ARG A C 1
ATOM 707 O O . ARG A 1 91 ? 12.541 0.458 -35.975 1.00 88.06 91 ARG A O 1
ATOM 714 N N . GLU A 1 92 ? 14.084 -0.555 -37.260 1.00 89.75 92 GLU A N 1
ATOM 715 C CA . GLU A 1 92 ? 13.609 -1.922 -37.005 1.00 89.75 92 GLU A CA 1
ATOM 716 C C . GLU A 1 92 ? 13.731 -2.272 -35.512 1.00 89.75 92 GLU A C 1
ATOM 718 O O . GLU A 1 92 ? 12.806 -2.800 -34.900 1.00 89.75 92 GLU A O 1
ATOM 723 N N . SER A 1 93 ? 14.834 -1.868 -34.876 1.00 90.62 93 SER A N 1
ATOM 724 C CA . SER A 1 93 ? 15.042 -2.061 -33.438 1.00 90.62 93 SER A CA 1
ATOM 725 C C . SER A 1 93 ? 14.010 -1.315 -32.583 1.00 90.62 93 SER A C 1
ATOM 727 O O . SER A 1 93 ? 13.607 -1.820 -31.535 1.00 90.62 93 SER A O 1
ATOM 729 N N . LEU A 1 94 ? 13.551 -0.130 -33.008 1.00 94.50 94 LEU A N 1
ATOM 730 C CA . LEU A 1 94 ? 12.493 0.614 -32.314 1.00 94.50 94 LEU A CA 1
ATOM 731 C C . LEU A 1 94 ? 11.147 -0.115 -32.343 1.00 94.50 94 LEU A C 1
ATOM 733 O O . LEU A 1 94 ? 10.453 -0.108 -31.328 1.00 94.50 94 LEU A O 1
ATOM 737 N N . GLU A 1 95 ? 10.803 -0.775 -33.449 1.00 93.62 95 GLU A N 1
ATOM 738 C CA . GLU A 1 95 ? 9.588 -1.598 -33.530 1.00 93.62 95 GLU A CA 1
ATOM 739 C C . GLU A 1 95 ? 9.661 -2.776 -32.547 1.00 93.62 95 GLU A C 1
ATOM 741 O O . GLU A 1 95 ? 8.714 -3.016 -31.796 1.00 93.62 95 GLU A O 1
ATOM 746 N N . VAL A 1 96 ? 10.824 -3.433 -32.455 1.00 95.06 96 VAL A N 1
ATOM 747 C CA . VAL A 1 96 ? 11.072 -4.505 -31.475 1.00 95.06 96 VAL A CA 1
ATOM 748 C C . VAL A 1 96 ? 10.984 -3.987 -30.035 1.00 95.06 96 VAL A C 1
ATOM 750 O O . VAL A 1 96 ? 10.448 -4.668 -29.159 1.00 95.06 96 VAL A O 1
ATOM 753 N N . PHE A 1 97 ? 11.480 -2.776 -29.755 1.00 96.12 97 PHE A N 1
ATOM 754 C CA . PHE A 1 97 ? 11.313 -2.159 -28.437 1.00 96.12 97 PHE A CA 1
ATOM 755 C C . PHE A 1 97 ? 9.845 -1.885 -28.111 1.00 96.12 97 PHE A C 1
ATOM 757 O O . PHE A 1 97 ? 9.426 -2.145 -26.984 1.00 96.12 97 PHE A O 1
ATOM 764 N N . ASP A 1 98 ? 9.074 -1.367 -29.066 1.00 96.25 98 ASP A N 1
ATOM 765 C CA . ASP A 1 98 ? 7.662 -1.047 -28.861 1.00 96.25 98 ASP A CA 1
ATOM 766 C C . ASP A 1 98 ? 6.838 -2.336 -28.618 1.00 96.25 98 ASP A C 1
ATOM 768 O O . ASP A 1 98 ? 6.003 -2.373 -27.708 1.00 96.25 98 ASP A O 1
ATOM 772 N N . GLU A 1 99 ? 7.147 -3.436 -29.318 1.00 95.69 99 GLU A N 1
ATOM 773 C CA . GLU A 1 99 ? 6.575 -4.767 -29.053 1.00 95.69 99 GLU A CA 1
ATOM 774 C C . GLU A 1 99 ? 6.975 -5.311 -27.668 1.00 95.69 99 GLU A C 1
ATOM 776 O O . GLU A 1 99 ? 6.130 -5.815 -26.917 1.00 95.69 99 GLU A O 1
ATOM 781 N N . LEU A 1 100 ? 8.249 -5.168 -27.286 1.00 96.25 100 LEU A N 1
ATOM 782 C CA . LEU A 1 100 ? 8.747 -5.589 -25.976 1.00 96.25 100 LEU A CA 1
ATOM 783 C C . LEU A 1 100 ? 8.087 -4.799 -24.836 1.00 96.25 100 LEU A C 1
ATOM 785 O O . LEU A 1 100 ? 7.746 -5.387 -23.806 1.00 96.25 100 LEU A O 1
ATOM 789 N N . ILE A 1 101 ? 7.888 -3.487 -25.006 1.00 97.06 101 ILE A N 1
ATOM 790 C CA . ILE A 1 101 ? 7.161 -2.642 -24.048 1.00 97.06 101 ILE A CA 1
ATOM 791 C C . ILE A 1 101 ? 5.725 -3.141 -23.922 1.00 97.06 101 ILE A C 1
ATOM 793 O O . ILE A 1 101 ? 5.297 -3.422 -22.805 1.00 97.06 101 ILE A O 1
ATOM 797 N N . SER A 1 102 ? 5.014 -3.318 -25.040 1.00 95.56 102 SER A N 1
ATOM 798 C CA . SER A 1 102 ? 3.622 -3.781 -25.029 1.00 95.56 102 SER A CA 1
ATOM 799 C C . SER A 1 102 ? 3.477 -5.141 -24.340 1.00 95.56 102 SER A C 1
ATOM 801 O O . SER A 1 102 ? 2.631 -5.302 -23.460 1.00 95.56 102 SER A O 1
ATOM 803 N N . THR A 1 103 ? 4.352 -6.095 -24.663 1.00 94.31 103 THR A N 1
ATOM 804 C CA . THR A 1 103 ? 4.350 -7.431 -24.049 1.00 94.31 103 THR A CA 1
ATOM 805 C C . THR A 1 103 ? 4.639 -7.354 -22.550 1.00 94.31 103 THR A C 1
ATOM 807 O O . THR A 1 103 ? 3.929 -7.959 -21.747 1.00 94.31 103 THR A O 1
ATOM 810 N N . THR A 1 104 ? 5.639 -6.565 -22.148 1.00 93.69 104 THR A N 1
ATOM 811 C CA . THR A 1 104 ? 6.004 -6.417 -20.730 1.00 93.69 104 THR A CA 1
ATOM 812 C C . THR A 1 104 ? 4.893 -5.717 -19.941 1.00 93.69 104 THR A C 1
ATOM 814 O O . THR A 1 104 ? 4.587 -6.128 -18.825 1.00 93.69 104 THR A O 1
ATOM 817 N N . GLU A 1 105 ? 4.243 -4.697 -20.507 1.00 94.69 105 GLU A N 1
ATOM 818 C CA . GLU A 1 105 ? 3.094 -4.021 -19.889 1.00 94.69 105 GLU A CA 1
ATOM 819 C C . GLU A 1 105 ? 1.904 -4.980 -19.701 1.00 94.69 105 GLU A C 1
ATOM 821 O O . GLU A 1 105 ? 1.269 -4.977 -18.644 1.00 94.69 105 GLU A O 1
ATOM 826 N N . GLU A 1 106 ? 1.642 -5.869 -20.667 1.00 91.88 106 GLU A N 1
ATOM 827 C CA . GLU A 1 106 ? 0.621 -6.918 -20.541 1.00 91.88 106 GLU A CA 1
ATOM 828 C C . GLU A 1 106 ? 0.969 -7.988 -19.490 1.00 91.88 106 GLU A C 1
ATOM 830 O O . GLU A 1 106 ? 0.071 -8.513 -18.816 1.00 91.88 106 GLU A O 1
ATOM 835 N N . GLU A 1 107 ? 2.250 -8.334 -19.326 1.00 91.06 107 GLU A N 1
ATOM 836 C CA . GLU A 1 107 ? 2.718 -9.249 -18.274 1.00 91.06 107 GLU A CA 1
ATOM 837 C C . GLU A 1 107 ? 2.423 -8.685 -16.881 1.00 91.06 107 GLU A C 1
ATOM 839 O O . GLU A 1 107 ? 1.929 -9.409 -16.010 1.00 91.06 107 GLU A O 1
ATOM 844 N N . ILE A 1 108 ? 2.684 -7.390 -16.680 1.00 93.44 108 ILE A N 1
ATOM 845 C CA . ILE A 1 108 ? 2.612 -6.752 -15.361 1.00 93.44 108 ILE A CA 1
ATOM 846 C C . ILE A 1 108 ? 1.238 -6.155 -15.031 1.00 93.44 108 ILE A C 1
ATOM 848 O O . ILE A 1 108 ? 1.009 -5.779 -13.884 1.00 93.44 108 ILE A O 1
ATOM 852 N N . GLU A 1 109 ? 0.307 -6.099 -15.991 1.00 91.75 109 GLU A N 1
ATOM 853 C CA . GLU A 1 109 ? -1.007 -5.442 -15.867 1.00 91.75 109 GLU A CA 1
ATOM 854 C C . GLU A 1 109 ? -1.788 -5.837 -14.598 1.00 91.75 109 GLU A C 1
ATOM 856 O O . GLU A 1 109 ? -2.535 -5.037 -14.034 1.00 91.75 109 GLU A O 1
ATOM 861 N N . THR A 1 110 ? -1.632 -7.080 -14.140 1.00 92.31 110 THR A N 1
ATOM 862 C CA . THR A 1 110 ? -2.380 -7.617 -12.996 1.00 92.31 110 THR A CA 1
ATOM 863 C C . THR A 1 110 ? -1.629 -7.548 -11.673 1.00 92.31 110 THR A C 1
ATOM 865 O O . THR A 1 110 ? -2.228 -7.837 -10.642 1.00 92.31 110 THR A O 1
ATOM 868 N N . ILE A 1 111 ? -0.347 -7.169 -11.672 1.00 93.31 111 ILE A N 1
ATOM 869 C CA . ILE A 1 111 ? 0.454 -7.047 -10.444 1.00 93.31 111 ILE A CA 1
ATOM 870 C C . ILE A 1 111 ? -0.164 -6.044 -9.453 1.00 93.31 111 ILE A C 1
ATOM 872 O O . ILE A 1 111 ? -0.297 -6.408 -8.284 1.00 93.31 111 ILE A O 1
ATOM 876 N N . PRO A 1 112 ? -0.664 -4.861 -9.876 1.00 94.44 112 PRO A N 1
ATOM 877 C CA . PRO A 1 112 ? -1.300 -3.918 -8.953 1.00 94.44 112 PRO A CA 1
ATOM 878 C C . PRO A 1 112 ? -2.535 -4.473 -8.228 1.00 94.44 112 PRO A C 1
ATOM 880 O O . PRO A 1 112 ? -2.981 -3.892 -7.241 1.00 94.44 112 PRO A O 1
ATOM 883 N N . TRP A 1 113 ? -3.132 -5.575 -8.705 1.00 95.12 113 TRP A N 1
ATOM 884 C CA . TRP A 1 113 ? -4.261 -6.207 -8.018 1.00 95.12 113 TRP A CA 1
ATOM 885 C C . TRP A 1 113 ? -3.828 -6.881 -6.720 1.00 95.12 113 TRP A C 1
ATOM 887 O O . TRP A 1 113 ? -4.535 -6.739 -5.728 1.00 95.12 113 TRP A O 1
ATOM 897 N N . ASP A 1 114 ? -2.678 -7.562 -6.712 1.00 95.69 114 ASP A N 1
ATOM 898 C CA . ASP A 1 114 ? -2.161 -8.208 -5.501 1.00 95.69 114 ASP A CA 1
ATOM 899 C C . ASP A 1 114 ? -1.757 -7.153 -4.466 1.00 95.69 114 ASP A C 1
ATOM 901 O O . ASP A 1 114 ? -2.207 -7.219 -3.324 1.00 95.69 114 ASP A O 1
ATOM 905 N N . THR A 1 115 ? -1.041 -6.096 -4.875 1.00 97.50 115 THR A N 1
ATOM 906 C CA . THR A 1 115 ? -0.719 -4.966 -3.984 1.00 97.50 115 THR A CA 1
ATOM 907 C C . THR A 1 115 ? -1.977 -4.355 -3.368 1.00 97.50 115 THR A C 1
ATOM 909 O O . THR A 1 115 ? -2.013 -4.088 -2.166 1.00 97.50 115 THR A O 1
ATOM 912 N N . ALA A 1 116 ? -3.032 -4.163 -4.165 1.00 97.56 116 ALA A N 1
ATOM 913 C CA . ALA A 1 116 ? -4.297 -3.616 -3.686 1.00 97.56 116 ALA A CA 1
ATOM 914 C C . ALA A 1 116 ? -5.025 -4.550 -2.708 1.00 97.56 116 ALA A C 1
ATOM 916 O O . ALA A 1 116 ? -5.607 -4.074 -1.732 1.00 97.56 116 ALA A O 1
ATOM 917 N N . ASP A 1 117 ? -4.990 -5.860 -2.953 1.00 97.62 117 ASP A N 1
ATOM 918 C CA . ASP A 1 117 ? -5.616 -6.857 -2.084 1.00 97.62 117 ASP A CA 1
ATOM 919 C C . ASP A 1 117 ? -4.868 -6.947 -0.743 1.00 97.62 117 ASP A C 1
ATOM 921 O O . ASP A 1 117 ? -5.499 -6.904 0.315 1.00 97.62 117 ASP A O 1
ATOM 925 N N . ARG A 1 118 ? -3.528 -6.924 -0.757 1.00 98.31 118 ARG A N 1
ATOM 926 C CA . ARG A 1 118 ? -2.707 -6.843 0.467 1.00 98.31 118 ARG A CA 1
ATOM 927 C C . ARG A 1 118 ? -2.908 -5.537 1.226 1.00 98.31 118 ARG A C 1
ATOM 929 O O . ARG A 1 118 ? -3.013 -5.547 2.451 1.00 98.31 118 ARG A O 1
ATOM 936 N N . ALA A 1 119 ? -3.022 -4.414 0.518 1.00 98.19 119 ALA A N 1
ATOM 937 C CA . ALA A 1 119 ? -3.339 -3.134 1.140 1.00 98.19 119 ALA A CA 1
ATOM 938 C C . ALA A 1 119 ? -4.712 -3.170 1.832 1.00 98.19 119 ALA A C 1
ATOM 940 O O . ALA A 1 119 ? -4.867 -2.647 2.937 1.00 98.19 119 ALA A O 1
ATOM 941 N N . PHE A 1 120 ? -5.708 -3.814 1.215 1.00 97.88 120 PHE A N 1
ATOM 942 C CA . PHE A 1 120 ? -7.027 -4.001 1.817 1.00 97.88 120 PHE A CA 1
ATOM 943 C C . PHE A 1 120 ? -6.972 -4.860 3.086 1.00 97.88 120 PHE A C 1
ATOM 945 O O . PHE A 1 120 ? -7.597 -4.493 4.084 1.00 97.88 120 PHE A O 1
ATOM 952 N N . GLU A 1 121 ? -6.212 -5.961 3.069 1.00 98.31 121 GLU A N 1
ATOM 953 C CA . GLU A 1 121 ? -5.973 -6.811 4.244 1.00 98.31 121 GLU A CA 1
ATOM 954 C C . GLU A 1 121 ? -5.348 -6.004 5.394 1.00 98.31 121 GLU A C 1
ATOM 956 O O . GLU A 1 121 ? -5.887 -6.008 6.501 1.00 98.31 121 GLU A O 1
ATOM 961 N N . TYR A 1 122 ? -4.299 -5.224 5.118 1.00 98.62 122 TYR A N 1
ATOM 962 C CA . TYR A 1 122 ? -3.633 -4.360 6.103 1.00 98.62 122 TYR A CA 1
ATOM 963 C C . TYR A 1 122 ? -4.560 -3.283 6.694 1.00 98.62 122 TYR A C 1
ATOM 965 O O . TYR A 1 122 ? -4.652 -3.116 7.915 1.00 98.62 122 TYR A O 1
ATOM 973 N N . ILE A 1 123 ? -5.338 -2.592 5.852 1.00 98.31 123 ILE A N 1
ATOM 974 C CA . ILE A 1 123 ? -6.362 -1.635 6.311 1.00 98.31 123 ILE A CA 1
ATOM 975 C C . ILE A 1 123 ? -7.406 -2.344 7.192 1.00 98.31 123 ILE A C 1
ATOM 977 O O . ILE A 1 123 ? -7.875 -1.792 8.196 1.00 98.31 123 ILE A O 1
ATOM 981 N N . GLY A 1 124 ? -7.791 -3.565 6.813 1.00 98.06 124 GLY A N 1
ATOM 982 C CA . GLY A 1 124 ? -8.701 -4.422 7.566 1.00 98.06 124 GLY A CA 1
ATOM 983 C C . GLY A 1 124 ? -8.162 -4.781 8.950 1.00 98.06 124 GLY A C 1
ATOM 984 O O . GLY A 1 124 ? -8.892 -4.618 9.933 1.00 98.06 124 GLY A O 1
ATOM 985 N N . ALA A 1 125 ? -6.893 -5.185 9.039 1.00 98.25 125 ALA A N 1
ATOM 986 C CA . ALA A 1 125 ? -6.213 -5.526 10.285 1.00 98.25 125 ALA A CA 1
ATOM 987 C C . ALA A 1 125 ? -6.163 -4.328 11.250 1.00 98.25 125 ALA A C 1
ATOM 989 O O . ALA A 1 125 ? -6.557 -4.454 12.412 1.00 98.25 125 ALA A O 1
ATOM 990 N N . HIS A 1 126 ? -5.834 -3.122 10.765 1.00 97.69 126 HIS A N 1
ATOM 991 C CA . HIS A 1 126 ? -5.882 -1.905 11.593 1.00 97.69 126 HIS A CA 1
ATOM 992 C C . HIS A 1 126 ? -7.284 -1.629 12.151 1.00 97.69 126 HIS A C 1
ATOM 994 O O . HIS A 1 126 ? -7.447 -1.284 13.326 1.00 97.69 126 HIS A O 1
ATOM 1000 N N . ARG A 1 127 ? -8.326 -1.775 11.321 1.00 97.31 127 ARG A N 1
ATOM 1001 C CA . ARG A 1 127 ? -9.719 -1.598 11.765 1.00 97.31 127 ARG A CA 1
ATOM 1002 C C . ARG A 1 127 ? -10.099 -2.646 12.811 1.00 97.31 127 ARG A C 1
ATOM 1004 O O . ARG A 1 127 ? -10.802 -2.329 13.772 1.00 97.31 127 ARG A O 1
ATOM 1011 N N . HIS A 1 128 ? -9.642 -3.880 12.625 1.00 97.56 128 HIS A N 1
ATOM 1012 C CA . HIS A 1 128 ? -9.874 -4.972 13.555 1.00 97.56 128 HIS A CA 1
ATOM 1013 C C . HIS A 1 128 ? -9.218 -4.710 14.917 1.00 97.56 128 HIS A C 1
ATOM 1015 O O . HIS A 1 128 ? -9.914 -4.785 15.933 1.00 97.56 128 HIS A O 1
ATOM 1021 N N . LEU A 1 129 ? -7.943 -4.303 14.930 1.00 97.38 129 LEU A N 1
ATOM 1022 C CA . LEU A 1 129 ? -7.214 -3.914 16.138 1.00 97.38 129 LEU A CA 1
ATOM 1023 C C . LEU A 1 129 ? -7.945 -2.801 16.895 1.00 97.38 129 LEU A C 1
ATOM 1025 O O . LEU A 1 129 ? -8.211 -2.948 18.088 1.00 97.38 129 LEU A O 1
ATOM 1029 N N . LYS A 1 130 ? -8.357 -1.729 16.198 1.00 95.94 130 LYS A N 1
ATOM 1030 C CA . LYS A 1 130 ? -9.130 -0.633 16.810 1.00 95.94 130 LYS A CA 1
ATOM 1031 C C . LYS A 1 130 ? -10.383 -1.127 17.511 1.00 95.94 130 LYS A C 1
ATOM 1033 O O . LYS A 1 130 ? -10.636 -0.758 18.654 1.00 95.94 130 LYS A O 1
ATOM 1038 N N . ARG A 1 131 ? -11.156 -1.977 16.836 1.00 96.38 131 ARG A N 1
ATOM 1039 C CA . ARG A 1 131 ? -12.400 -2.520 17.383 1.00 96.38 131 ARG A CA 1
ATOM 1040 C C . ARG A 1 131 ? -12.147 -3.391 18.612 1.00 96.38 131 ARG A C 1
ATOM 1042 O O . ARG A 1 131 ? -12.852 -3.244 19.604 1.00 96.38 131 ARG A O 1
ATOM 1049 N N . ILE A 1 132 ? -11.160 -4.289 18.555 1.00 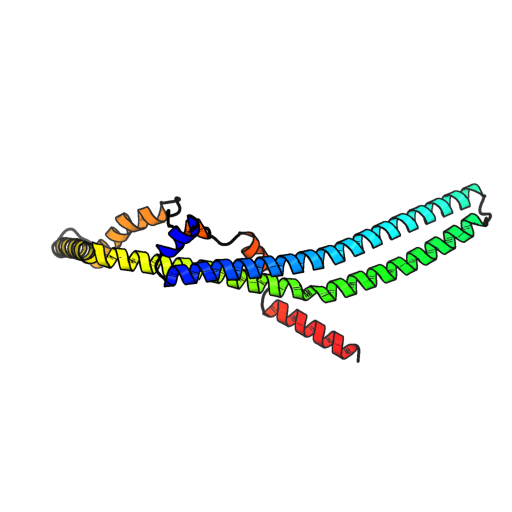96.81 132 ILE A N 1
ATOM 1050 C CA . ILE A 1 132 ? -10.811 -5.148 19.695 1.00 96.81 132 ILE A CA 1
ATOM 1051 C C . ILE A 1 132 ? -10.370 -4.298 20.882 1.00 96.81 132 ILE A C 1
ATOM 1053 O O . ILE A 1 132 ? -10.897 -4.475 21.980 1.00 96.81 132 ILE A O 1
ATOM 1057 N N . ARG A 1 133 ? -9.445 -3.360 20.660 1.00 95.25 133 ARG A N 1
ATOM 1058 C CA . ARG A 1 133 ? -8.884 -2.546 21.735 1.00 95.25 133 ARG A CA 1
ATOM 1059 C C . ARG A 1 133 ? -9.939 -1.647 22.375 1.00 95.25 133 ARG A C 1
ATOM 1061 O O . ARG A 1 133 ? -10.036 -1.622 23.596 1.00 95.25 133 ARG A O 1
ATOM 1068 N N . ALA A 1 134 ? -10.785 -0.998 21.573 1.00 94.62 134 ALA A N 1
ATOM 1069 C CA . ALA A 1 134 ? -11.892 -0.188 22.079 1.00 94.62 134 ALA A CA 1
ATOM 1070 C C . ALA A 1 134 ? -12.870 -1.011 22.936 1.00 94.62 134 ALA A C 1
ATOM 1072 O O . ALA A 1 134 ? -13.240 -0.585 24.027 1.00 94.62 134 ALA A O 1
ATOM 1073 N N . ASN A 1 135 ? -13.242 -2.215 22.487 1.00 95.88 135 ASN A N 1
ATOM 1074 C CA . ASN A 1 135 ? -14.142 -3.088 23.243 1.00 95.88 135 ASN A CA 1
ATOM 1075 C C . ASN A 1 135 ? -13.527 -3.569 24.564 1.00 95.88 135 ASN A C 1
ATOM 1077 O O . ASN A 1 135 ? -14.236 -3.683 25.560 1.00 95.88 135 ASN A O 1
ATOM 1081 N N . GLN A 1 136 ? -12.223 -3.851 24.583 1.00 95.00 136 GLN A N 1
ATOM 1082 C CA . GLN A 1 136 ? -11.520 -4.233 25.808 1.00 95.00 136 GLN A CA 1
ATOM 1083 C C . GLN A 1 136 ? -11.458 -3.084 26.808 1.00 95.00 136 GLN A C 1
ATOM 1085 O O . GLN A 1 136 ? -11.801 -3.289 27.966 1.00 95.00 136 GLN A O 1
ATOM 1090 N N . LEU A 1 137 ? -11.075 -1.886 26.358 1.00 94.00 137 LEU A N 1
ATOM 1091 C CA . LEU A 1 137 ? -11.036 -0.695 27.207 1.00 94.00 137 LEU A CA 1
ATOM 1092 C C . LEU A 1 137 ? -12.420 -0.382 27.782 1.00 94.00 137 LEU A C 1
ATOM 1094 O O . LEU A 1 137 ? -12.546 -0.064 28.959 1.00 94.00 137 LEU A O 1
ATOM 1098 N N . TRP A 1 138 ? -13.473 -0.536 26.974 1.00 95.00 138 TRP A N 1
ATOM 1099 C CA . TRP A 1 138 ? -14.847 -0.399 27.447 1.00 95.00 138 TRP A CA 1
ATOM 1100 C C . TRP A 1 138 ? -15.212 -1.446 28.505 1.00 95.00 138 TRP A C 1
ATOM 1102 O O . TRP A 1 138 ? -15.786 -1.105 29.537 1.00 95.00 138 TRP A O 1
ATOM 1112 N N . ALA A 1 139 ? -14.877 -2.717 28.273 1.00 95.69 139 ALA A N 1
ATOM 1113 C CA . ALA A 1 139 ? -15.154 -3.787 29.227 1.00 95.69 139 ALA A CA 1
ATOM 1114 C C . ALA A 1 139 ? -14.400 -3.585 30.552 1.00 95.69 139 ALA A C 1
ATOM 1116 O O . ALA A 1 139 ? -14.980 -3.768 31.620 1.00 95.69 139 ALA A O 1
ATOM 1117 N N . GLU A 1 140 ? -13.138 -3.163 30.486 1.00 94.88 140 GLU A N 1
ATOM 1118 C CA . GLU A 1 140 ? -12.321 -2.830 31.652 1.00 94.88 140 GLU A CA 1
ATOM 1119 C C . GLU A 1 140 ? -12.917 -1.651 32.428 1.00 94.88 140 GLU A C 1
ATOM 1121 O O . GLU A 1 140 ? -13.150 -1.761 33.633 1.00 94.88 140 GLU A O 1
ATOM 1126 N N . PHE A 1 141 ? -13.266 -0.568 31.728 1.00 95.31 141 PHE A N 1
ATOM 1127 C CA . PHE A 1 141 ? -13.933 0.586 32.322 1.00 95.31 141 PHE A CA 1
ATOM 1128 C C . PHE A 1 141 ? -15.244 0.189 33.009 1.00 95.31 141 PHE A C 1
ATOM 1130 O O . PHE A 1 141 ? -15.466 0.538 34.165 1.00 95.31 141 PHE A O 1
ATOM 1137 N N . MET A 1 142 ? -16.102 -0.585 32.342 1.00 96.88 142 MET A N 1
ATOM 1138 C CA . MET A 1 142 ? -17.369 -1.032 32.925 1.00 96.88 142 MET A CA 1
ATOM 1139 C C . MET A 1 142 ? -17.167 -1.984 34.106 1.00 96.88 142 MET A C 1
ATOM 1141 O O . MET A 1 142 ? -17.949 -1.945 35.054 1.00 96.88 142 MET A O 1
ATOM 1145 N N . SER A 1 143 ? -16.114 -2.800 34.101 1.00 96.75 143 SER A N 1
ATOM 1146 C CA . SER A 1 143 ? -15.784 -3.658 35.240 1.00 96.75 143 SER A CA 1
ATOM 1147 C C . SER A 1 143 ? -15.335 -2.856 36.464 1.00 96.75 143 SER A C 1
ATOM 1149 O O . SER A 1 143 ? -15.637 -3.258 37.584 1.00 96.75 143 SER A O 1
ATOM 1151 N N . GLN A 1 144 ? -14.603 -1.756 36.269 1.00 97.25 144 GLN A N 1
ATOM 1152 C CA . GLN A 1 144 ? -14.065 -0.936 37.363 1.00 97.25 144 GLN A CA 1
ATOM 1153 C C . GLN A 1 144 ? -15.062 0.127 37.844 1.00 97.25 144 GLN A C 1
ATOM 1155 O O . GLN A 1 144 ? -15.149 0.399 39.040 1.00 97.25 144 GLN A O 1
ATOM 1160 N N . HIS A 1 145 ? -15.827 0.707 36.917 1.00 96.38 145 HIS A N 1
ATOM 1161 C CA . HIS A 1 145 ? -16.638 1.903 37.148 1.00 96.38 145 HIS A CA 1
ATOM 1162 C C . HIS A 1 145 ? -18.122 1.750 36.810 1.00 96.38 145 HIS A C 1
ATOM 1164 O O . HIS A 1 145 ? -18.924 2.642 37.096 1.00 96.38 145 HIS A O 1
ATOM 1170 N N . GLY A 1 146 ? -18.527 0.622 36.222 1.00 94.50 146 GLY A N 1
ATOM 1171 C CA . GLY A 1 146 ? -19.884 0.433 35.710 1.00 94.50 146 GLY A CA 1
ATOM 1172 C C . GLY A 1 146 ? -20.962 0.531 36.786 1.00 94.50 146 GLY A C 1
ATOM 1173 O O . GLY A 1 146 ? -22.030 1.078 36.519 1.00 94.50 146 GLY A O 1
ATOM 1174 N N . ALA A 1 147 ? -20.685 0.075 38.011 1.00 95.69 147 ALA A N 1
ATOM 1175 C CA . ALA A 1 147 ? -21.624 0.194 39.127 1.00 95.69 147 ALA A CA 1
ATOM 1176 C C . ALA A 1 147 ? -21.873 1.662 39.516 1.00 95.69 147 ALA A C 1
ATOM 1178 O O . ALA A 1 147 ? -23.026 2.068 39.649 1.00 95.69 147 ALA A O 1
ATOM 1179 N N . GLN A 1 148 ? -20.811 2.471 39.631 1.00 95.56 148 GLN A N 1
ATOM 1180 C CA . GLN A 1 148 ? -20.934 3.896 39.963 1.00 95.56 148 GLN A CA 1
ATOM 1181 C C . GLN A 1 148 ? -21.608 4.672 38.830 1.00 95.56 148 GLN A C 1
ATOM 1183 O O . GLN A 1 148 ? -22.485 5.493 39.089 1.00 95.56 148 GLN A O 1
ATOM 1188 N N . LEU A 1 149 ? -21.249 4.376 37.576 1.00 92.56 149 LEU A N 1
ATOM 1189 C CA . LEU A 1 149 ? -21.895 4.977 36.411 1.00 92.56 149 LEU A CA 1
ATOM 1190 C C . LEU A 1 149 ? -23.392 4.644 36.375 1.00 92.56 149 LEU A C 1
ATOM 1192 O O . LEU A 1 149 ? -24.212 5.534 36.175 1.00 92.56 149 LEU A O 1
ATOM 1196 N N . THR A 1 150 ? -23.755 3.380 36.609 1.00 93.25 150 THR A N 1
ATOM 1197 C CA . THR A 1 150 ? -25.161 2.948 36.638 1.00 93.25 150 THR A CA 1
ATOM 1198 C C . THR A 1 150 ? -25.917 3.641 37.765 1.00 93.25 150 THR A C 1
ATOM 1200 O O . THR A 1 150 ? -26.989 4.179 37.525 1.00 93.25 150 THR A O 1
ATOM 1203 N N . GLN A 1 151 ? -25.348 3.702 38.973 1.00 93.56 151 GLN A N 1
ATOM 1204 C CA . GLN A 1 151 ? -25.966 4.392 40.106 1.00 93.56 151 GLN A CA 1
ATOM 1205 C C . GLN A 1 151 ? -26.204 5.879 39.813 1.00 93.56 151 GLN A C 1
ATOM 1207 O O . GLN A 1 151 ? -27.289 6.387 40.087 1.00 93.56 151 GLN A O 1
ATOM 1212 N N . LEU A 1 152 ? -25.215 6.566 39.231 1.00 91.06 152 LEU A N 1
ATOM 1213 C CA . LEU A 1 152 ? -25.341 7.968 38.837 1.00 91.06 152 LEU A CA 1
ATOM 1214 C C . LEU A 1 152 ? -26.479 8.156 37.829 1.00 91.06 152 LEU A C 1
ATOM 1216 O O . LEU A 1 152 ? -27.343 9.003 38.035 1.00 91.06 152 LEU A O 1
ATOM 1220 N N . LEU A 1 153 ? -26.505 7.349 36.765 1.00 88.44 153 LEU A N 1
ATOM 1221 C CA . LEU A 1 153 ? -27.540 7.435 35.734 1.00 88.44 153 LEU A CA 1
ATOM 1222 C C . LEU A 1 153 ? -28.935 7.099 36.283 1.00 88.44 153 LEU A C 1
ATOM 1224 O O . LEU A 1 153 ? -29.902 7.739 35.879 1.00 88.44 153 LEU A O 1
ATOM 1228 N N . THR A 1 154 ? -29.048 6.160 37.227 1.00 88.94 154 THR A N 1
ATOM 1229 C CA . THR A 1 154 ? -30.312 5.848 37.911 1.00 88.94 154 THR A CA 1
ATOM 1230 C C . THR A 1 154 ? -30.805 7.030 38.741 1.00 88.94 154 THR A C 1
ATOM 1232 O O . THR A 1 154 ? -31.952 7.434 38.581 1.00 88.94 154 THR A O 1
ATOM 1235 N N . LEU A 1 155 ? -29.944 7.639 39.564 1.00 89.25 155 LEU A N 1
ATOM 1236 C CA . LEU A 1 155 ? -30.312 8.817 40.360 1.00 89.25 155 LEU A CA 1
ATOM 1237 C C . LEU A 1 155 ? -30.728 9.992 39.469 1.00 89.25 155 LEU A C 1
ATOM 1239 O O . LEU A 1 155 ? -31.701 10.681 39.759 1.00 89.25 155 LEU A O 1
ATOM 1243 N N . MET A 1 156 ? -30.025 10.207 38.355 1.00 84.38 156 MET A N 1
ATOM 1244 C CA . MET A 1 156 ? -30.417 11.214 37.368 1.00 84.38 156 MET A CA 1
ATOM 1245 C C . MET A 1 156 ? -31.767 10.903 36.721 1.00 84.38 156 MET A C 1
ATOM 1247 O O . MET A 1 156 ? -32.549 11.810 36.465 1.00 84.38 156 MET A O 1
ATOM 1251 N N . ASN A 1 157 ? -32.063 9.635 36.447 1.00 84.38 157 ASN A N 1
ATOM 1252 C CA . ASN A 1 157 ? -33.363 9.250 35.912 1.00 84.38 157 ASN A CA 1
ATOM 1253 C C . ASN A 1 157 ? -34.494 9.511 36.925 1.00 84.38 157 ASN A C 1
ATOM 1255 O O . ASN A 1 157 ? -35.543 10.030 36.549 1.00 84.38 157 ASN A O 1
ATOM 1259 N N . GLU A 1 158 ? -34.269 9.219 38.208 1.00 84.38 158 GLU A N 1
ATOM 1260 C CA . GLU A 1 158 ? -35.231 9.493 39.286 1.00 84.38 158 GLU A CA 1
ATOM 1261 C C . GLU A 1 158 ? -35.520 10.994 39.450 1.00 84.38 158 GLU A C 1
ATOM 1263 O O . GLU A 1 158 ? -36.676 11.383 39.625 1.00 84.38 158 GLU A O 1
ATOM 1268 N N . THR A 1 159 ? -34.508 11.865 39.342 1.00 79.75 159 THR A N 1
ATOM 1269 C CA . THR A 1 159 ? -34.730 13.322 39.427 1.00 79.75 159 THR A CA 1
ATOM 1270 C C . THR A 1 159 ? -35.524 13.865 38.241 1.00 79.75 159 THR A C 1
ATOM 1272 O O . THR A 1 159 ? -36.282 14.823 38.394 1.00 79.75 159 THR A O 1
ATOM 1275 N N . LEU A 1 160 ? -35.395 13.246 37.067 1.00 75.69 160 LEU A N 1
ATOM 1276 C CA . LEU A 1 160 ? -36.150 13.623 35.874 1.00 75.69 160 LEU A CA 1
ATOM 1277 C C . LEU A 1 160 ? -37.613 13.149 35.942 1.00 75.69 160 LEU A C 1
ATOM 1279 O O . LEU A 1 160 ? -38.486 13.894 35.499 1.00 75.69 160 LEU A O 1
ATOM 1283 N N . GLN A 1 161 ? -37.877 11.984 36.550 1.00 69.38 161 GLN A N 1
ATOM 1284 C CA . GLN A 1 161 ? -39.217 11.399 36.753 1.00 69.38 161 GLN A CA 1
ATOM 1285 C C . GLN A 1 161 ? -40.148 12.238 37.638 1.00 69.38 161 GLN A C 1
ATOM 1287 O O . GLN A 1 161 ? -41.368 12.187 37.494 1.00 69.38 161 GLN A O 1
ATOM 1292 N N . GLY A 1 162 ? -39.583 13.017 38.563 1.00 60.78 162 GLY A N 1
ATOM 1293 C CA . GLY A 1 162 ? -40.337 13.873 39.484 1.00 60.78 162 GLY A CA 1
ATOM 1294 C C . GLY A 1 162 ? -40.460 15.338 39.057 1.00 60.78 162 GLY A C 1
ATOM 1295 O O . GLY A 1 162 ? -41.057 16.127 39.788 1.00 60.78 162 GLY A O 1
ATOM 1296 N N . SER A 1 163 ? -39.878 15.734 37.920 1.00 63.72 163 SER A N 1
ATOM 1297 C CA . SER A 1 163 ? -39.808 17.142 37.518 1.00 63.72 163 SER A CA 1
ATOM 1298 C C . SER A 1 163 ? -41.065 17.592 36.773 1.00 63.72 163 SER A C 1
ATOM 1300 O O . SER A 1 163 ? -41.331 17.160 3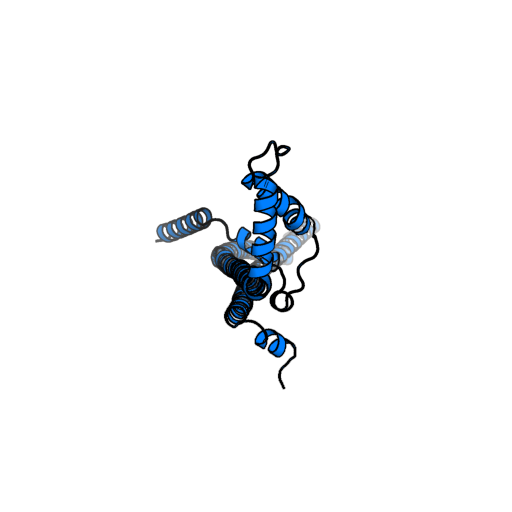5.654 1.00 63.72 163 SER A O 1
ATOM 1302 N N . THR A 1 164 ? -41.810 18.535 37.355 1.00 60.56 164 THR A N 1
ATOM 1303 C CA . THR A 1 164 ? -42.952 19.205 36.703 1.00 60.56 164 THR A CA 1
ATOM 1304 C C . THR A 1 164 ? -42.534 20.224 35.636 1.00 60.56 164 THR A C 1
ATOM 1306 O O . THR A 1 164 ? -43.387 20.749 34.925 1.00 60.56 164 THR A O 1
ATOM 1309 N N . GLU A 1 165 ? -41.236 20.527 35.528 1.00 60.81 165 GLU A N 1
ATOM 1310 C CA . GLU A 1 165 ? -40.672 21.525 34.604 1.00 60.81 165 GLU A CA 1
ATOM 1311 C C . GLU A 1 165 ? -40.109 20.907 33.312 1.00 60.81 165 GLU A C 1
ATOM 1313 O O . GLU A 1 165 ? -39.746 21.629 32.383 1.00 60.81 165 GLU A O 1
ATOM 1318 N N . ASN A 1 166 ? -40.055 19.575 33.205 1.00 56.28 166 ASN A N 1
ATOM 1319 C CA . ASN A 1 166 ? -39.555 18.908 32.005 1.00 56.28 166 ASN A CA 1
ATOM 1320 C C . ASN A 1 166 ? -40.635 18.805 30.919 1.00 56.28 166 ASN A C 1
ATOM 1322 O O . ASN A 1 166 ? -41.622 18.091 31.057 1.00 56.28 166 ASN A O 1
ATOM 1326 N N . HIS A 1 167 ? -40.418 19.484 29.789 1.00 58.06 167 HIS A N 1
ATOM 1327 C CA . HIS A 1 167 ? -41.253 19.354 28.584 1.00 58.06 167 HIS A CA 1
ATOM 1328 C C . HIS A 1 167 ? -40.834 18.191 27.660 1.00 58.06 167 HIS A C 1
ATOM 1330 O O . HIS A 1 167 ? -41.498 17.934 26.657 1.00 58.06 167 HIS A O 1
ATOM 1336 N N . TYR A 1 168 ? -39.734 17.502 27.978 1.00 59.03 168 TYR A N 1
ATOM 1337 C CA . TYR A 1 168 ? -39.234 16.325 27.258 1.00 59.03 168 TYR A CA 1
ATOM 1338 C C . TYR A 1 168 ? -39.548 15.043 28.033 1.00 59.03 168 TYR A C 1
ATOM 1340 O O . TYR A 1 168 ? -39.579 15.069 29.262 1.00 59.03 168 TYR A O 1
ATOM 1348 N N . ASP A 1 169 ? -39.706 13.913 27.331 1.00 75.12 169 ASP A N 1
ATOM 1349 C CA . ASP A 1 169 ? -39.717 12.613 28.007 1.00 75.12 169 ASP A CA 1
ATOM 1350 C C . ASP A 1 169 ? -38.366 12.355 28.710 1.00 75.12 169 ASP A C 1
ATOM 1352 O O . ASP A 1 169 ? -37.300 12.793 28.261 1.00 75.12 169 ASP A O 1
ATOM 1356 N N . GLU A 1 170 ? -38.416 11.674 29.854 1.00 73.12 170 GLU A N 1
ATOM 1357 C CA . GLU A 1 170 ? -37.267 11.425 30.744 1.00 73.12 170 GLU A CA 1
ATOM 1358 C C . GLU A 1 170 ? -36.085 10.792 30.000 1.00 73.12 170 GLU A C 1
ATOM 1360 O O . GLU A 1 170 ? -34.921 11.154 30.190 1.00 73.12 170 GLU A O 1
ATOM 1365 N N . LYS A 1 171 ? -36.404 9.875 29.083 1.00 79.56 171 LYS A N 1
ATOM 1366 C CA . LYS A 1 171 ? -35.437 9.165 28.252 1.00 79.56 171 LYS A CA 1
ATOM 1367 C C . LYS A 1 171 ? -34.668 10.126 27.348 1.00 79.56 171 LYS A C 1
ATOM 1369 O O . LYS A 1 171 ? -33.450 9.993 27.208 1.00 79.56 171 LYS A O 1
ATOM 1374 N N . SER A 1 172 ? -35.349 11.091 26.742 1.00 83.69 172 SER A N 1
ATOM 1375 C CA . SER A 1 172 ? -34.753 12.117 25.889 1.00 83.69 172 SER A CA 1
ATOM 1376 C C . SER A 1 172 ? -33.886 13.072 26.701 1.00 83.69 172 SER A C 1
ATOM 1378 O O . SER A 1 172 ? -32.786 13.404 26.261 1.00 83.69 172 SER A O 1
ATOM 1380 N N . ALA A 1 173 ? -34.318 13.461 27.905 1.00 81.88 173 ALA A N 1
ATOM 1381 C CA . ALA A 1 173 ? -33.525 14.306 28.798 1.00 81.88 173 ALA A CA 1
ATOM 1382 C C . ALA A 1 173 ? -32.210 13.622 29.223 1.00 81.88 173 ALA A C 1
ATOM 1384 O O . ALA A 1 173 ? -31.136 14.209 29.071 1.00 81.88 173 ALA A O 1
ATOM 1385 N N . LEU A 1 174 ? -32.265 12.354 29.649 1.00 83.62 174 LEU A N 1
ATOM 1386 C CA . LEU A 1 174 ? -31.070 11.588 30.022 1.00 83.62 174 LEU A CA 1
ATOM 1387 C C . LEU A 1 174 ? -30.147 11.327 28.818 1.00 83.62 174 LEU A C 1
ATOM 1389 O O . LEU A 1 174 ? -28.926 11.454 28.920 1.00 83.62 174 LEU A O 1
ATOM 1393 N N . THR A 1 175 ? -30.722 11.025 27.649 1.00 86.56 175 THR A N 1
ATOM 1394 C CA . THR A 1 175 ? -29.959 10.845 26.401 1.00 86.56 175 THR A CA 1
ATOM 1395 C C . THR A 1 175 ? -29.236 12.134 26.004 1.00 86.56 175 THR A C 1
ATOM 1397 O O . THR A 1 175 ? -28.058 12.101 25.641 1.00 86.56 175 THR A O 1
ATOM 1400 N N . ASN A 1 176 ? -29.913 13.281 26.106 1.00 85.94 176 ASN A N 1
ATOM 1401 C CA . ASN A 1 176 ? -29.324 14.585 25.813 1.00 85.94 176 ASN A CA 1
ATOM 1402 C C . ASN A 1 176 ? -28.222 14.948 26.808 1.00 85.94 176 ASN A C 1
ATOM 1404 O O . ASN A 1 176 ? -27.202 15.489 26.390 1.00 85.94 176 ASN A O 1
ATOM 1408 N N . PHE A 1 177 ? -28.375 14.606 28.089 1.00 84.31 177 PHE A N 1
ATOM 1409 C CA . PHE A 1 177 ? -27.315 14.791 29.076 1.00 84.31 177 PHE A CA 1
ATOM 1410 C C . PHE A 1 177 ? -26.048 14.014 28.700 1.00 84.31 177 PHE A C 1
ATOM 1412 O O . PHE A 1 177 ? -24.982 14.610 28.567 1.00 84.31 177 PHE A O 1
ATOM 1419 N N . VAL A 1 178 ? -26.165 12.706 28.437 1.00 87.44 178 VAL A N 1
ATOM 1420 C CA . VAL A 1 178 ? -25.021 11.874 28.018 1.00 87.44 178 VAL A CA 1
ATOM 1421 C C . VAL A 1 178 ? -24.375 12.438 26.751 1.00 87.44 178 VAL A C 1
ATOM 1423 O O . VAL A 1 178 ? -23.149 12.522 26.647 1.00 87.44 178 VAL A O 1
ATOM 1426 N N . LYS A 1 179 ? -25.190 12.879 25.789 1.00 87.81 179 LYS A N 1
ATOM 1427 C CA . LYS A 1 179 ? -24.696 13.500 24.560 1.00 87.81 179 LYS A CA 1
ATOM 1428 C C . LYS A 1 179 ? -23.924 14.796 24.834 1.00 87.81 179 LYS A C 1
ATOM 1430 O O . LYS A 1 179 ? -22.845 14.984 24.275 1.00 87.81 179 LYS A O 1
ATOM 1435 N N . ASN A 1 180 ? -24.451 15.670 25.682 1.00 87.06 180 ASN A N 1
ATOM 1436 C CA . ASN A 1 180 ? -23.872 16.985 25.936 1.00 87.06 180 ASN A CA 1
ATOM 1437 C C . ASN A 1 180 ? -22.646 16.931 26.848 1.00 87.06 180 ASN A C 1
ATOM 1439 O O . ASN A 1 180 ? -21.731 17.718 26.642 1.00 87.06 180 ASN A O 1
ATOM 1443 N N . GLU A 1 181 ? -22.590 16.011 27.809 1.00 84.69 181 GLU A N 1
ATOM 1444 C CA . GLU A 1 181 ? -21.470 15.932 28.753 1.00 84.69 181 GLU A CA 1
ATOM 1445 C C . GLU A 1 181 ? -20.352 14.995 28.299 1.00 84.69 181 GLU A C 1
ATOM 1447 O O . GLU A 1 181 ? -19.180 15.278 28.543 1.00 84.69 181 GLU A O 1
ATOM 1452 N N . ILE A 1 182 ? -20.692 13.888 27.629 1.00 85.44 182 ILE A N 1
ATOM 1453 C CA . ILE A 1 182 ? -19.719 12.851 27.255 1.00 85.44 182 ILE A CA 1
ATOM 1454 C C . ILE A 1 182 ? -19.379 12.942 25.767 1.00 85.44 182 ILE A C 1
ATOM 1456 O O . ILE A 1 182 ? -18.208 13.058 25.402 1.00 85.44 182 ILE A O 1
ATOM 1460 N N . LEU A 1 183 ? -20.391 12.912 24.892 1.00 86.12 183 LEU A N 1
ATOM 1461 C CA . LEU A 1 183 ? -20.144 12.851 23.446 1.00 86.12 183 LEU A CA 1
ATOM 1462 C C . LEU A 1 183 ? -19.585 14.163 22.883 1.00 86.12 183 LEU A C 1
ATOM 1464 O O . LEU A 1 183 ? -18.763 14.117 21.973 1.00 86.12 183 LEU A O 1
ATOM 1468 N N . SER A 1 184 ? -19.966 15.320 23.432 1.00 87.06 184 SER A N 1
ATOM 1469 C CA . SER A 1 184 ? -19.400 16.617 23.027 1.00 87.06 184 SER A CA 1
ATOM 1470 C C . SER A 1 184 ? -17.876 16.660 23.189 1.00 87.06 184 SER A C 1
ATOM 1472 O O . SER A 1 184 ? -17.176 17.119 22.290 1.00 87.06 184 SER A O 1
ATOM 1474 N N . ARG A 1 185 ? -17.353 16.107 24.291 1.00 84.75 185 ARG A N 1
ATOM 1475 C CA . ARG A 1 185 ? -15.915 16.024 24.572 1.00 84.75 185 ARG A CA 1
ATOM 1476 C C . ARG A 1 185 ? -15.230 15.025 23.650 1.00 84.75 185 ARG A C 1
ATOM 1478 O O . ARG A 1 185 ? -14.152 15.307 23.150 1.00 84.75 185 ARG A O 1
ATOM 1485 N N . ALA A 1 186 ? -15.869 13.884 23.392 1.00 85.12 186 ALA A N 1
ATOM 1486 C CA . ALA A 1 186 ? -15.334 12.879 22.477 1.00 85.12 186 ALA A CA 1
ATOM 1487 C C . ALA A 1 186 ? -15.222 13.399 21.033 1.00 85.12 186 ALA A C 1
ATOM 1489 O O . ALA A 1 186 ? -14.249 13.093 20.354 1.00 85.12 186 ALA A O 1
ATOM 1490 N N . PHE A 1 187 ? -16.199 14.184 20.567 1.00 85.50 187 PHE A N 1
ATOM 1491 C CA . PHE A 1 187 ? -16.188 14.758 19.217 1.00 85.50 187 PHE A CA 1
ATOM 1492 C C . PHE A 1 187 ? -15.394 16.062 19.099 1.00 85.50 187 PHE A C 1
ATOM 1494 O O . PHE A 1 187 ? -15.012 16.424 17.993 1.00 85.50 187 PHE A O 1
ATOM 1501 N N . GLY A 1 188 ? -15.177 16.773 20.207 1.00 81.81 188 GLY A N 1
ATOM 1502 C CA . GLY A 1 188 ? -14.377 17.996 20.250 1.00 81.81 188 GLY A CA 1
ATOM 1503 C C . GLY A 1 188 ? -12.894 17.772 20.551 1.00 81.81 188 GLY A C 1
ATOM 1504 O O . GLY A 1 188 ? -12.146 18.743 20.583 1.00 81.81 188 GLY A O 1
ATOM 1505 N N . ASN A 1 189 ? -12.471 16.531 20.816 1.00 80.31 189 ASN A N 1
ATOM 1506 C CA . ASN A 1 189 ? -11.075 16.214 21.087 1.00 80.31 189 ASN A CA 1
ATOM 1507 C C . ASN A 1 189 ? -10.342 15.816 19.799 1.00 80.31 189 ASN A C 1
ATOM 1509 O O . ASN A 1 189 ? -10.608 14.754 19.236 1.00 80.31 189 ASN A O 1
ATOM 1513 N N . ASP A 1 190 ? -9.394 16.651 19.379 1.00 79.81 190 ASP A N 1
ATOM 1514 C CA . ASP A 1 190 ? -8.523 16.379 18.231 1.00 79.81 190 ASP A CA 1
ATOM 1515 C C . ASP A 1 190 ? -7.307 15.508 18.605 1.00 79.81 190 ASP A C 1
ATOM 1517 O O . ASP A 1 190 ? -6.620 14.981 17.724 1.00 79.81 190 ASP A O 1
ATOM 1521 N N . GLU A 1 191 ? -7.024 15.329 19.901 1.00 85.12 191 GLU A N 1
ATOM 1522 C CA . GLU A 1 191 ? -5.894 14.525 20.361 1.00 85.12 191 GLU A CA 1
ATOM 1523 C C . GLU A 1 191 ? -6.192 13.026 20.263 1.00 85.12 191 GLU A C 1
ATOM 1525 O O . GLU A 1 191 ? -7.208 12.515 20.746 1.00 85.12 191 GLU A O 1
ATOM 1530 N N . LEU A 1 192 ? -5.259 12.292 19.655 1.00 84.50 192 LEU A N 1
ATOM 1531 C CA . LEU A 1 192 ? -5.333 10.838 19.593 1.00 84.50 192 LEU A CA 1
ATOM 1532 C C . LEU A 1 192 ? -5.073 10.236 20.982 1.00 84.50 192 LEU A C 1
ATOM 1534 O O . LEU A 1 192 ? -4.189 10.702 21.702 1.00 84.50 192 LEU A O 1
ATOM 1538 N N . PRO A 1 193 ? -5.805 9.176 21.365 1.00 84.62 193 PRO A N 1
ATOM 1539 C CA . PRO A 1 193 ? -5.625 8.553 22.668 1.00 84.62 193 PRO A CA 1
ATOM 1540 C C . PRO A 1 193 ? -4.232 7.929 22.777 1.00 84.62 193 PRO A C 1
ATOM 1542 O O . PRO A 1 193 ? -3.833 7.153 21.915 1.00 84.62 193 PRO A O 1
ATOM 1545 N N . ASN A 1 194 ? -3.512 8.209 23.862 1.00 87.50 194 ASN A N 1
ATOM 1546 C CA . ASN A 1 194 ? -2.230 7.566 24.142 1.00 87.50 194 ASN A CA 1
ATOM 1547 C C . ASN A 1 194 ? -2.453 6.114 24.609 1.00 87.50 194 ASN A C 1
ATOM 1549 O O . ASN A 1 194 ? -2.603 5.857 25.803 1.00 87.50 194 ASN A O 1
ATOM 1553 N N . ASP A 1 195 ? -2.522 5.174 23.664 1.00 91.56 195 ASP A N 1
ATOM 1554 C CA . ASP A 1 195 ? -2.703 3.746 23.939 1.00 91.56 195 ASP A CA 1
ATOM 1555 C C . ASP A 1 195 ? -1.468 2.937 23.503 1.00 91.56 195 ASP A C 1
ATOM 1557 O O . ASP A 1 195 ? -1.034 3.067 22.353 1.00 91.56 195 ASP A O 1
ATOM 1561 N N . PRO A 1 196 ? -0.939 2.044 24.364 1.00 91.06 196 PRO A N 1
ATOM 1562 C CA . PRO A 1 196 ? 0.245 1.248 24.052 1.00 91.06 196 PRO A CA 1
ATOM 1563 C C . PRO A 1 196 ? 0.159 0.449 22.748 1.00 91.06 196 PRO A C 1
ATOM 1565 O O . PRO A 1 196 ? 1.171 0.300 22.067 1.00 91.06 196 PRO A O 1
ATOM 1568 N N . ALA A 1 197 ? -1.027 -0.043 22.367 1.00 93.19 197 ALA A N 1
ATOM 1569 C CA . ALA A 1 197 ? -1.191 -0.795 21.127 1.00 93.19 197 ALA A CA 1
ATOM 1570 C C . ALA A 1 197 ? -0.964 0.092 19.893 1.00 93.19 197 ALA A C 1
ATOM 1572 O O . ALA A 1 197 ? -0.353 -0.350 18.924 1.00 93.19 197 ALA A O 1
ATOM 1573 N N . PHE A 1 198 ? -1.415 1.349 19.925 1.00 93.31 198 PHE A N 1
ATOM 1574 C CA . PHE A 1 198 ? -1.250 2.278 18.802 1.00 93.31 198 PHE A CA 1
ATOM 1575 C C . PHE A 1 198 ? 0.104 2.989 18.801 1.00 93.31 198 PHE A C 1
ATOM 1577 O O . PHE A 1 198 ? 0.526 3.458 17.749 1.00 93.31 198 PHE A O 1
ATOM 1584 N N . THR A 1 199 ? 0.827 3.003 19.921 1.00 91.94 199 THR A N 1
ATOM 1585 C CA . THR A 1 199 ? 2.247 3.388 19.937 1.00 91.94 199 THR A CA 1
ATOM 1586 C C . THR A 1 199 ? 3.112 2.392 19.157 1.00 91.94 199 THR A C 1
ATOM 1588 O O . THR A 1 199 ? 4.106 2.790 18.559 1.00 91.94 199 THR A O 1
ATOM 1591 N N . LEU A 1 200 ? 2.728 1.110 19.135 1.00 91.62 200 LEU A N 1
ATOM 1592 C CA . LEU A 1 200 ? 3.479 0.044 18.462 1.00 91.62 200 LEU A CA 1
ATOM 1593 C C . LEU A 1 200 ? 3.288 0.043 16.941 1.00 91.62 200 LEU A C 1
ATOM 1595 O O . LEU A 1 200 ? 4.268 -0.019 16.209 1.00 91.62 200 LEU A O 1
ATOM 1599 N N . VAL A 1 201 ? 2.038 0.120 16.472 1.00 92.69 201 VAL A N 1
ATOM 1600 C CA . VAL A 1 201 ? 1.703 -0.027 15.038 1.00 92.69 201 VAL A CA 1
ATOM 1601 C C . VAL A 1 201 ? 1.149 1.248 14.396 1.00 92.69 201 VAL A C 1
ATOM 1603 O O . VAL A 1 201 ? 0.755 1.255 13.234 1.00 92.69 201 VAL A O 1
ATOM 1606 N N . GLY A 1 202 ? 1.075 2.343 15.150 1.00 93.69 202 GLY A N 1
ATOM 1607 C CA . GLY A 1 202 ? 0.444 3.584 14.719 1.00 93.69 202 GLY A CA 1
ATOM 1608 C C . GLY A 1 202 ? -1.085 3.571 14.836 1.00 93.69 202 GLY A C 1
ATOM 1609 O O . GLY A 1 202 ? -1.760 2.540 14.888 1.00 93.69 202 GLY A O 1
ATOM 1610 N N . HIS A 1 203 ? -1.672 4.768 14.851 1.00 92.44 203 HIS A N 1
ATOM 1611 C CA . HIS A 1 203 ? -3.127 4.932 14.915 1.00 92.44 203 HIS A CA 1
ATOM 1612 C C . HIS A 1 203 ? -3.837 4.633 13.597 1.00 92.44 203 HIS A C 1
ATOM 1614 O O . HIS A 1 203 ? -5.036 4.358 13.597 1.00 92.44 203 HIS A O 1
ATOM 1620 N N . TYR A 1 204 ? -3.151 4.725 12.465 1.00 94.31 204 TYR A N 1
ATOM 1621 C CA . TYR A 1 204 ? -3.751 4.585 11.145 1.00 94.31 204 TYR A CA 1
ATOM 1622 C C . TYR A 1 204 ? -2.824 3.786 10.242 1.00 94.31 204 TYR A C 1
ATOM 1624 O O . TYR A 1 204 ? -1.609 3.922 10.382 1.00 94.31 204 TYR A O 1
ATOM 1632 N N . PRO A 1 205 ? -3.385 3.014 9.296 1.00 96.06 205 PRO A N 1
ATOM 1633 C CA . PRO A 1 205 ? -2.568 2.406 8.267 1.00 96.06 205 PRO A CA 1
ATOM 1634 C C . PRO A 1 205 ? -1.848 3.496 7.467 1.00 96.06 205 PRO A C 1
ATOM 1636 O O . PRO A 1 205 ? -2.373 4.602 7.287 1.00 96.06 205 PRO A O 1
ATOM 1639 N N . ALA A 1 206 ? -0.666 3.173 6.945 1.00 96.19 206 ALA A N 1
ATOM 1640 C CA . ALA A 1 206 ? 0.086 4.078 6.083 1.00 96.19 206 ALA A CA 1
ATOM 1641 C C . ALA A 1 206 ? -0.793 4.615 4.935 1.00 96.19 206 ALA A C 1
ATOM 1643 O O . ALA A 1 206 ? -1.478 3.848 4.254 1.00 96.19 206 ALA A O 1
ATOM 1644 N N . SER A 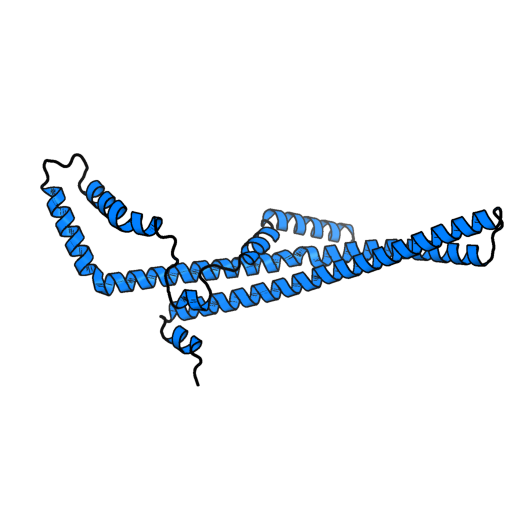1 207 ? -0.755 5.927 4.677 1.00 94.75 207 SER A N 1
ATOM 1645 C CA . SER A 1 207 ? -1.631 6.591 3.693 1.00 94.75 207 SER A CA 1
ATOM 1646 C C . SER A 1 207 ? -1.523 6.000 2.281 1.00 94.75 207 SER A C 1
ATOM 1648 O O . SER A 1 207 ? -2.523 5.925 1.563 1.00 94.75 207 SER A O 1
ATOM 1650 N N . ALA A 1 208 ? -0.335 5.513 1.910 1.00 96.38 208 ALA A N 1
ATOM 1651 C CA . ALA A 1 208 ? -0.080 4.839 0.640 1.00 96.38 208 ALA A CA 1
ATOM 1652 C C . ALA A 1 208 ? -0.941 3.578 0.442 1.00 96.38 208 ALA A C 1
ATOM 1654 O O . ALA A 1 208 ? -1.388 3.331 -0.673 1.00 96.38 208 ALA A O 1
ATOM 1655 N N . SER A 1 209 ? -1.277 2.840 1.507 1.00 96.88 209 SER A N 1
ATOM 1656 C CA . SER A 1 209 ? -2.133 1.646 1.407 1.00 96.88 209 SER A CA 1
ATOM 1657 C C . SER A 1 209 ? -3.519 1.974 0.835 1.00 96.88 209 SER A C 1
ATOM 1659 O O . SER A 1 209 ? -4.065 1.238 0.015 1.00 96.88 209 SER A O 1
ATOM 1661 N N . HIS A 1 210 ? -4.083 3.137 1.177 1.00 96.31 210 HIS A N 1
ATOM 1662 C CA . HIS A 1 210 ? -5.364 3.583 0.628 1.00 96.31 210 HIS A CA 1
ATOM 1663 C C . HIS A 1 210 ? -5.285 3.977 -0.846 1.00 96.31 210 HIS A C 1
ATOM 1665 O O . HIS A 1 210 ? -6.300 3.909 -1.547 1.00 96.31 210 HIS A O 1
ATOM 1671 N N . TYR A 1 211 ? -4.123 4.447 -1.297 1.00 95.44 211 TYR A N 1
ATOM 1672 C CA . TYR A 1 211 ? -3.877 4.723 -2.705 1.00 95.44 211 TYR A CA 1
ATOM 1673 C C . TYR A 1 211 ? -3.743 3.411 -3.481 1.00 95.44 211 TYR A C 1
ATOM 1675 O O . TYR A 1 211 ? -4.467 3.217 -4.456 1.00 95.44 211 TYR A O 1
ATOM 1683 N N . ASP A 1 212 ? -2.919 2.483 -2.992 1.00 96.62 212 ASP A N 1
ATOM 1684 C CA . ASP A 1 212 ? -2.688 1.182 -3.626 1.00 96.62 212 ASP A CA 1
ATOM 1685 C C . ASP A 1 212 ? -3.988 0.368 -3.725 1.00 96.62 212 ASP A C 1
ATOM 1687 O O . ASP A 1 212 ? -4.327 -0.144 -4.792 1.00 96.62 212 ASP A O 1
ATOM 1691 N N . TYR A 1 213 ? -4.798 0.355 -2.660 1.00 95.56 213 TYR A N 1
ATOM 1692 C CA . TYR A 1 213 ? -6.130 -0.253 -2.679 1.00 95.56 213 TYR A CA 1
ATOM 1693 C C . TYR A 1 213 ? -7.018 0.313 -3.801 1.00 95.56 213 TYR A C 1
ATOM 1695 O O . TYR A 1 213 ? -7.661 -0.437 -4.537 1.00 95.56 213 TYR A O 1
ATOM 1703 N N . ARG A 1 214 ? -7.044 1.644 -3.967 1.00 93.06 214 ARG A N 1
ATOM 1704 C CA . ARG A 1 214 ? -7.831 2.297 -5.028 1.00 93.06 214 ARG A CA 1
ATOM 1705 C C . ARG A 1 214 ? -7.271 2.005 -6.419 1.00 93.06 214 ARG A C 1
ATOM 1707 O O . ARG A 1 214 ? -8.051 1.815 -7.353 1.00 93.06 214 ARG A O 1
ATOM 1714 N N . LYS A 1 215 ? -5.943 1.945 -6.552 1.00 91.38 215 LYS A N 1
ATOM 1715 C CA . LYS A 1 215 ? -5.235 1.664 -7.807 1.00 91.38 215 LYS A CA 1
ATOM 1716 C C . LYS A 1 215 ? -5.602 0.294 -8.383 1.00 91.38 215 LYS A C 1
ATOM 1718 O O . LYS A 1 215 ? -5.739 0.171 -9.596 1.00 91.38 215 LYS A O 1
ATOM 1723 N N . GLY A 1 216 ? -5.842 -0.709 -7.535 1.00 88.06 216 GLY A N 1
ATOM 1724 C CA . GLY A 1 216 ? -6.227 -2.056 -7.974 1.00 88.06 216 GLY A CA 1
ATOM 1725 C C . GLY A 1 216 ? -7.587 -2.165 -8.674 1.00 88.06 216 GLY A C 1
ATOM 1726 O O . GLY A 1 216 ? -7.902 -3.225 -9.221 1.00 88.06 216 GLY A O 1
ATOM 1727 N N . GLY A 1 217 ? -8.399 -1.105 -8.672 1.00 89.06 217 GLY A N 1
ATOM 1728 C CA . GLY A 1 217 ? -9.686 -1.057 -9.361 1.00 89.06 217 GLY A CA 1
ATOM 1729 C C . GLY A 1 217 ? -10.777 -1.931 -8.731 1.00 89.06 217 GLY A C 1
ATOM 1730 O O . GLY A 1 217 ? -10.555 -2.720 -7.814 1.00 89.06 217 GLY A O 1
ATOM 1731 N N . THR A 1 218 ? -12.004 -1.782 -9.233 1.00 90.31 218 THR A N 1
ATOM 1732 C CA . THR A 1 218 ? -13.164 -2.534 -8.731 1.00 90.31 218 THR A CA 1
ATOM 1733 C C . THR A 1 218 ? -13.172 -3.978 -9.249 1.00 90.31 218 THR A C 1
ATOM 1735 O O . THR A 1 218 ? -12.626 -4.248 -10.324 1.00 90.31 218 THR A O 1
ATOM 1738 N N . PRO A 1 219 ? -13.873 -4.914 -8.577 1.00 90.56 219 PRO A N 1
ATOM 1739 C CA . PRO A 1 219 ? -14.050 -6.278 -9.084 1.00 90.56 219 PRO A CA 1
ATOM 1740 C C . PRO A 1 219 ? -14.597 -6.330 -10.519 1.00 90.56 219 PRO A C 1
ATOM 1742 O O . PRO A 1 219 ? -14.166 -7.158 -11.322 1.00 90.56 219 PRO A O 1
ATOM 1745 N N . ALA A 1 220 ? -15.493 -5.402 -10.875 1.00 91.62 220 ALA A N 1
ATOM 1746 C CA . ALA A 1 220 ? -16.022 -5.272 -12.229 1.00 91.62 220 ALA A CA 1
ATOM 1747 C C . ALA A 1 220 ? -14.942 -4.854 -13.243 1.00 91.62 220 ALA A C 1
ATOM 1749 O O . ALA A 1 220 ? -14.875 -5.421 -14.334 1.00 91.62 220 ALA A O 1
ATOM 1750 N N . ALA A 1 221 ? -14.069 -3.902 -12.891 1.00 91.06 221 ALA A N 1
ATOM 1751 C CA . ALA A 1 221 ? -12.945 -3.507 -13.741 1.00 91.06 221 ALA A CA 1
ATOM 1752 C C . ALA A 1 221 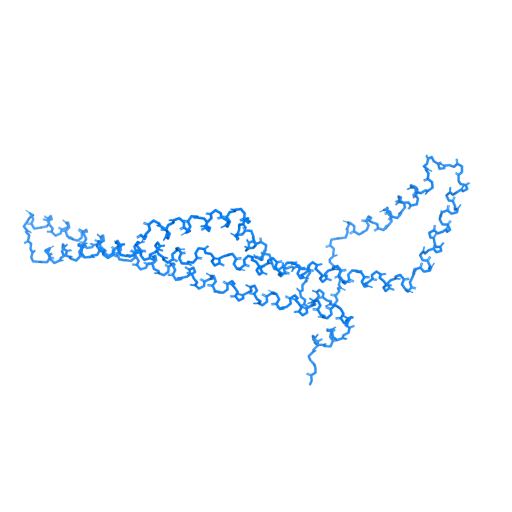? -11.969 -4.677 -13.955 1.00 91.06 221 ALA A C 1
ATOM 1754 O O . ALA A 1 221 ? -11.614 -4.986 -15.093 1.00 91.06 221 ALA A O 1
ATOM 1755 N N . ARG A 1 222 ? -11.622 -5.400 -12.881 1.00 93.31 222 ARG A N 1
ATOM 1756 C CA . ARG A 1 222 ? -10.766 -6.595 -12.961 1.00 93.31 222 ARG A CA 1
ATOM 1757 C C . ARG A 1 222 ? -11.400 -7.701 -13.812 1.00 93.31 222 ARG A C 1
ATOM 1759 O O . ARG A 1 222 ? -10.712 -8.338 -14.606 1.00 93.31 222 ARG A O 1
ATOM 1766 N N . SER A 1 223 ? -12.713 -7.915 -13.692 1.00 91.75 223 SER A N 1
ATOM 1767 C CA . SER A 1 223 ? -13.461 -8.886 -14.503 1.00 91.75 223 SER A CA 1
ATOM 1768 C C . SER A 1 223 ? -13.401 -8.557 -16.000 1.00 91.75 223 SER A C 1
ATOM 1770 O O . SER A 1 223 ? -13.092 -9.439 -16.801 1.00 91.75 223 SER A O 1
ATOM 1772 N N . LYS A 1 224 ? -13.587 -7.282 -16.379 1.00 91.38 224 LYS A N 1
ATOM 1773 C CA . LYS A 1 224 ? -13.450 -6.829 -17.775 1.00 91.38 224 LYS A CA 1
ATOM 1774 C C . LYS A 1 224 ? -12.053 -7.108 -18.337 1.00 91.38 224 LYS A C 1
ATOM 1776 O O . LYS A 1 224 ? -11.939 -7.623 -19.447 1.00 91.38 224 LYS A O 1
ATOM 1781 N N . ILE A 1 225 ? -11.001 -6.827 -17.565 1.00 90.81 225 ILE A N 1
ATOM 1782 C CA . ILE A 1 225 ? -9.612 -7.098 -17.972 1.00 90.81 225 ILE A CA 1
ATOM 1783 C C . ILE A 1 225 ? -9.381 -8.605 -18.147 1.00 90.81 225 ILE A C 1
ATOM 1785 O O . ILE A 1 225 ? -8.842 -9.030 -19.169 1.00 90.81 225 ILE A O 1
ATOM 1789 N N . LYS A 1 226 ? -9.847 -9.438 -17.205 1.00 91.56 226 LYS A N 1
ATOM 1790 C CA . LYS A 1 226 ? -9.766 -10.906 -17.324 1.00 91.56 226 LYS A CA 1
ATOM 1791 C C . LYS A 1 226 ? -10.479 -11.417 -18.580 1.00 91.56 226 LYS A C 1
ATOM 1793 O O . LYS A 1 226 ? -9.900 -12.217 -19.310 1.00 91.56 226 LYS A O 1
ATOM 1798 N N . ALA A 1 227 ? -11.691 -10.934 -18.858 1.00 91.88 227 ALA A N 1
ATOM 1799 C CA . ALA A 1 227 ? -12.449 -11.304 -20.053 1.00 91.88 227 ALA A CA 1
ATOM 1800 C C . ALA A 1 227 ? -11.708 -10.918 -21.344 1.00 91.88 227 ALA A C 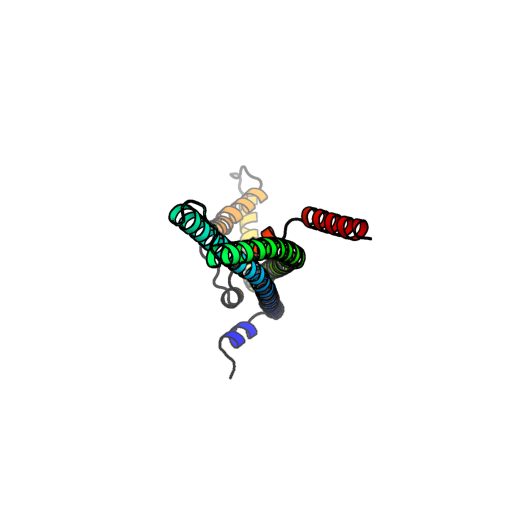1
ATOM 1802 O O . ALA A 1 227 ? -11.562 -11.751 -22.236 1.00 91.88 227 ALA A O 1
ATOM 1803 N N . ARG A 1 228 ? -11.151 -9.700 -21.408 1.00 91.06 228 ARG A N 1
ATOM 1804 C CA . ARG A 1 228 ? -10.333 -9.244 -22.543 1.00 91.06 228 ARG A CA 1
ATOM 1805 C C . ARG A 1 228 ? -9.119 -10.150 -22.775 1.00 91.06 228 ARG A C 1
ATOM 1807 O O . ARG A 1 228 ? -8.862 -10.541 -23.910 1.00 91.06 228 ARG A O 1
ATOM 1814 N N . ARG A 1 229 ? -8.394 -10.529 -21.714 1.00 86.31 229 ARG A N 1
ATOM 1815 C CA . ARG A 1 229 ? -7.234 -11.439 -21.821 1.00 86.31 229 ARG A CA 1
ATOM 1816 C C . ARG A 1 229 ? -7.634 -12.840 -22.292 1.00 86.31 229 ARG A C 1
ATOM 1818 O O . ARG A 1 229 ? -6.888 -13.454 -23.049 1.00 86.31 229 ARG A O 1
ATOM 1825 N N . LEU A 1 230 ? -8.793 -13.344 -21.863 1.00 88.81 230 LEU A N 1
ATOM 1826 C CA . LEU A 1 230 ? -9.321 -14.634 -22.320 1.00 88.81 230 LEU A CA 1
ATOM 1827 C C . LEU A 1 230 ? -9.682 -14.607 -23.809 1.00 88.81 230 LEU A C 1
ATOM 1829 O O . LEU A 1 230 ? -9.319 -15.538 -24.521 1.00 88.81 230 LEU A O 1
ATOM 1833 N N . MET A 1 231 ? -10.331 -13.538 -24.280 1.00 88.44 231 MET A N 1
ATOM 1834 C CA . MET A 1 231 ? -10.667 -13.368 -25.698 1.00 88.44 231 MET A CA 1
ATOM 1835 C C . MET A 1 231 ? -9.413 -13.284 -26.578 1.00 88.44 231 MET A C 1
ATOM 1837 O O . MET A 1 231 ? -9.349 -13.976 -27.588 1.00 88.44 231 MET A O 1
ATOM 1841 N N . LYS A 1 232 ? -8.386 -12.523 -26.164 1.00 84.06 232 LYS A N 1
ATOM 1842 C CA . LYS A 1 232 ? -7.102 -12.437 -26.889 1.00 84.06 232 LYS A CA 1
ATOM 1843 C C . LYS A 1 232 ? -6.447 -13.821 -27.036 1.00 84.06 232 LYS A C 1
ATOM 1845 O O . LYS A 1 232 ? -6.154 -14.254 -28.140 1.00 84.06 232 LYS A O 1
ATOM 1850 N N . LYS A 1 233 ? -6.372 -14.591 -25.942 1.00 79.62 233 LYS A N 1
ATOM 1851 C CA . LYS A 1 233 ? -5.825 -15.964 -25.947 1.00 79.62 233 LYS A CA 1
ATOM 1852 C C . LYS A 1 233 ? -6.613 -16.979 -26.789 1.00 79.62 233 LYS A C 1
ATOM 1854 O O . LYS A 1 233 ? -6.072 -18.039 -27.089 1.00 79.62 233 LYS A O 1
ATOM 1859 N N . GLN A 1 234 ? -7.891 -16.726 -27.072 1.00 73.31 234 GLN A N 1
ATOM 1860 C CA . GLN A 1 234 ? -8.724 -17.593 -27.914 1.00 73.31 234 GLN A CA 1
ATOM 1861 C C . GLN A 1 234 ? -8.657 -17.211 -29.396 1.00 73.31 234 GLN A C 1
ATOM 1863 O O . GLN A 1 234 ? -8.851 -18.088 -30.224 1.00 73.31 234 GLN A O 1
ATOM 1868 N N . GLY A 1 235 ? -8.387 -15.942 -29.718 1.00 65.06 235 GLY A N 1
ATOM 1869 C CA . GLY A 1 235 ? -8.173 -15.480 -31.094 1.00 65.06 235 GLY A CA 1
ATOM 1870 C C . GLY A 1 235 ? -6.786 -15.809 -31.655 1.00 65.06 235 GLY A C 1
ATOM 1871 O O . GLY A 1 235 ? -6.643 -15.904 -32.866 1.00 65.06 235 GLY A O 1
ATOM 1872 N N . ASP A 1 236 ? -5.795 -16.029 -30.784 1.00 57.53 236 ASP A N 1
ATOM 1873 C CA . ASP A 1 236 ? -4.430 -16.439 -31.158 1.00 57.53 236 ASP A CA 1
ATOM 1874 C C . ASP A 1 236 ? -4.267 -17.976 -31.314 1.00 57.53 236 ASP A C 1
ATOM 1876 O O . ASP A 1 236 ? -3.142 -18.473 -31.405 1.00 57.53 236 ASP A O 1
ATOM 1880 N N . LYS A 1 237 ? -5.366 -18.750 -31.298 1.00 46.38 237 LYS A N 1
ATOM 1881 C CA . LYS A 1 237 ? -5.395 -20.211 -31.516 1.00 46.38 237 LYS A CA 1
ATOM 1882 C C . LYS A 1 237 ? -6.084 -20.564 -32.825 1.00 46.38 237 LYS A C 1
ATOM 1884 O O . LYS A 1 237 ? -5.617 -21.535 -33.459 1.00 46.38 237 LYS A O 1
#

Organism: NCBI:txid988801

Foldseek 3Di:
DDDPLNVLLVPDPPVLNVLLVQLVVLLVQLVVLVVVLVVLVVVLVVLVVVLVVLVVVLVVLVVVLVVVCVVVVNDQDPSSVVSVVSSVVSVVVSVVSVVVSVVSCLVSVQSLLSSLVSLVSSQVSLVVSVVVVVVVVVVVCCVVCVVVVVVVLVVQLVVLVPDPPDPDDSVVVSVVVCCVPPVVCVVPDPDDDPDSSCVNNHNGPDPVSVVSNVVSDDPVVVVVSVVVVVVVVVVVD

Sequence (237 aa):
MSTPQNDLINSLPAATQNAIADVEKTESAWLAAREIESKATARVDTIKARRNEAAANAEAQNKRWHELFRANDGEMTKEMRTLRSEVALDRESLEVFDELISTTEEEIETIPWDTADRAFEYIGAHRHLKRIRANQLWAEFMSQHGAQLTQLLTLMNETLQGSTENHYDEKSALTNFVKNEILSRAFGNDELPNDPAFTLVGHYPASASHYDYRKGGTPAARSKIKARRLMKKQGDK

pLDDT: mean 90.13, std 9.74, range [42.66, 98.62]